Protein AF-0000000078834985 (afdb_homodimer)

pLDDT: mean 85.96, std 23.09, range [30.3, 98.94]

Sequence (286 aa):
MDEPRPHAGGRLCHPGLAGHRVRGNRPVTAPATLSPADLVQGQLDAYNAQDLDAFCAFYADDAVLASYGGAVQTQGLAAIRERHTGLFAEHPQNRAEVQHRIVVGQTVIDHEFVTRSPGGETFHVAAIYTLAGGKIARVDFVKMDEPRPHAGGRLCHPGLAGHRVRGNRPVTAPATLSPADLVQGQLDAYNAQDLDAFCAFYADDAVLASYGGAVQTQGLAAIRERHTGLFAEHPQNRAEVQHRIVVGQTVIDHEFVTRSPGGETFHVAAIYTLAGGKIARVDFVK

InterPro domains:
  IPR032710 NTF2-like domain superfamily [SSF54427] (35-141)
  IPR037401 SnoaL-like domain [PF12680] (40-139)

Foldseek 3Di:
DDDDPDDDPPDPDDPPPPPPPPPPPPPPPPPPQDDLVRLVVQLQVCLQVVVLVSNLVQADQQAWEEAVVGDTDATGSVRVSVVSVVLCVVQVRKHKDFPDWDDDPQKIKTFIWIDSDVVGDIDTKIWIFGDDPSHGRYIHIYD/DDDDDDDDPPDPDDPPDPPPPPPPPPPPPPPPLDDLVRLVVQLQVCLQVVVLVSNLVQADQFAWEEAVVGDTDATGSVRVSVVSVVLCVVQVRKHKDFPDWDDDPQKIKTFIWIDSDVVGDIDTKIWIFGDDPSHGRYIHIYD

Structure (mmCIF, N/CA/C/O backbone):
data_AF-0000000078834985-model_v1
#
loop_
_entity.id
_entity.type
_entity.pdbx_description
1 polymer 'SnoaL-like domain-containing protein'
#
loop_
_atom_site.group_PDB
_atom_site.id
_atom_site.type_symbol
_atom_site.label_atom_id
_atom_site.label_alt_id
_atom_site.label_comp_id
_atom_site.label_asym_id
_atom_site.label_entity_id
_atom_site.label_seq_id
_atom_site.pdbx_PDB_ins_code
_atom_site.Cartn_x
_atom_site.Cartn_y
_atom_site.Cartn_z
_atom_site.occupancy
_atom_site.B_iso_or_equiv
_atom_site.auth_seq_id
_atom_site.auth_comp_id
_atom_site.auth_asym_id
_atom_site.auth_atom_id
_atom_site.pdbx_PDB_model_num
ATOM 1 N N . MET A 1 1 ? -84.625 74.375 2.133 1 30.3 1 MET A N 1
ATOM 2 C CA . MET A 1 1 ? -84.5 73.562 3.35 1 30.3 1 MET A CA 1
ATOM 3 C C . MET A 1 1 ? -84 72.188 3.033 1 30.3 1 MET A C 1
ATOM 5 O O . MET A 1 1 ? -84.75 71.25 2.736 1 30.3 1 MET A O 1
ATOM 9 N N . ASP A 1 2 ? -82.875 72.188 2.176 1 33.56 2 ASP A N 1
ATOM 10 C CA . ASP A 1 2 ? -82.062 71.188 1.463 1 33.56 2 ASP A CA 1
ATOM 11 C C . ASP A 1 2 ? -81.5 70.125 2.428 1 33.56 2 ASP A C 1
ATOM 13 O O . ASP A 1 2 ? -80.812 70.5 3.387 1 33.56 2 ASP A O 1
ATOM 17 N N . GLU A 1 3 ? -82.188 69 2.6 1 36.78 3 GLU A N 1
ATOM 18 C CA . GLU A 1 3 ? -81.938 67.875 3.49 1 36.78 3 GLU A CA 1
ATOM 19 C C . GLU A 1 3 ? -80.562 67.312 3.254 1 36.78 3 GLU A C 1
ATOM 21 O O . GLU A 1 3 ? -80.188 67.062 2.111 1 36.78 3 GLU A O 1
ATOM 26 N N . PRO A 1 4 ? -79.625 67.188 4.238 1 41.03 4 PRO A N 1
ATOM 27 C CA . PRO A 1 4 ? -78.188 66.875 4.34 1 41.03 4 PRO A CA 1
ATOM 28 C C . PRO A 1 4 ? -77.875 65.375 4.102 1 41.03 4 PRO A C 1
ATOM 30 O O . PRO A 1 4 ? -78.5 64.562 4.73 1 41.03 4 PRO A O 1
ATOM 33 N N . ARG A 1 5 ? -77.812 64.938 2.805 1 39.44 5 ARG A N 1
ATOM 34 C CA . ARG A 1 5 ? -77.625 63.5 2.545 1 39.44 5 ARG A CA 1
ATOM 35 C C . ARG A 1 5 ? -76.438 62.938 3.342 1 39.44 5 ARG A C 1
ATOM 37 O O . ARG A 1 5 ? -75.438 63.594 3.494 1 39.44 5 ARG A O 1
ATOM 44 N N . PRO A 1 6 ? -76.625 61.844 4.145 1 37.91 6 PRO A N 1
ATOM 45 C CA . PRO A 1 6 ? -75.75 61.156 5.102 1 37.91 6 PRO A CA 1
ATOM 46 C C . PRO A 1 6 ? -74.438 60.625 4.461 1 37.91 6 PRO A C 1
ATOM 48 O O . PRO A 1 6 ? -74.375 60.5 3.236 1 37.91 6 PRO A O 1
ATOM 51 N N . HIS A 1 7 ? -73.25 60.5 5.254 1 33.66 7 HIS A N 1
ATOM 52 C CA . HIS A 1 7 ? -71.812 60.25 5.305 1 33.66 7 HIS A CA 1
ATOM 53 C C . HIS A 1 7 ? -71.5 58.844 4.82 1 33.66 7 HIS A C 1
ATOM 55 O O . HIS A 1 7 ? -72.25 57.906 5.043 1 33.66 7 HIS A O 1
ATOM 61 N N . ALA A 1 8 ? -70.688 58.656 3.742 1 33 8 ALA A N 1
ATOM 62 C CA . ALA A 1 8 ? -70.062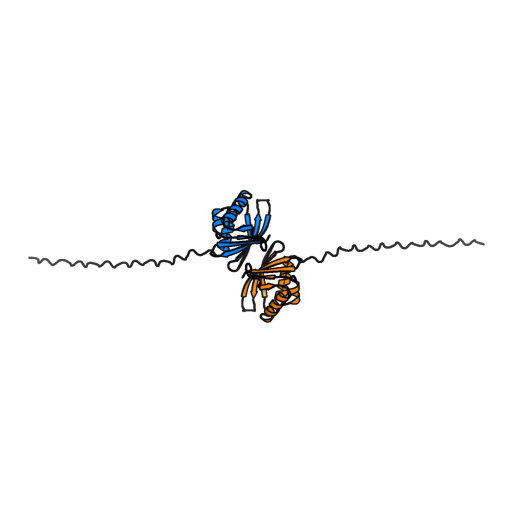 57.625 2.959 1 33 8 ALA A CA 1
ATOM 63 C C . ALA A 1 8 ? -69.25 56.656 3.859 1 33 8 ALA A C 1
ATOM 65 O O . ALA A 1 8 ? -68.438 57.125 4.699 1 33 8 ALA A O 1
ATOM 66 N N . GLY A 1 9 ? -69.812 55.5 4.277 1 32.47 9 GLY A N 1
ATOM 67 C CA . GLY A 1 9 ? -69.188 54.438 5.051 1 32.47 9 GLY A CA 1
ATOM 68 C C . GLY A 1 9 ? -67.938 53.906 4.434 1 32.47 9 GLY A C 1
ATOM 69 O O . GLY A 1 9 ? -67.938 53.469 3.273 1 32.47 9 GLY A O 1
ATOM 70 N N . GLY A 1 10 ? -66.688 54.469 4.641 1 31.77 10 GLY A N 1
ATOM 71 C CA . GLY A 1 10 ? -65.375 54.031 4.156 1 31.77 10 GLY A CA 1
ATOM 72 C C . GLY A 1 10 ? -65.062 52.594 4.512 1 31.77 10 GLY A C 1
ATOM 73 O O . GLY A 1 10 ? -65.312 52.156 5.629 1 31.77 10 GLY A O 1
ATOM 74 N N . ARG A 1 11 ? -65.125 51.656 3.535 1 34.66 11 ARG A N 1
ATOM 75 C CA . ARG A 1 11 ? -64.812 50.219 3.607 1 34.66 11 ARG A CA 1
ATOM 76 C C . ARG A 1 11 ? -63.375 50.031 4.086 1 34.66 11 ARG A C 1
ATOM 78 O O . ARG A 1 11 ? -62.438 50.562 3.496 1 34.66 11 ARG A O 1
ATOM 85 N N . LEU A 1 12 ? -63.094 49.625 5.41 1 37.06 12 LEU A N 1
ATOM 86 C CA . LEU A 1 12 ? -61.812 49.219 6.004 1 37.06 12 LEU A CA 1
ATOM 87 C C . LEU A 1 12 ? -61.219 48.031 5.27 1 37.06 12 LEU A C 1
ATOM 89 O O . LEU A 1 12 ? -61.844 46.969 5.199 1 37.06 12 LEU A O 1
ATOM 93 N N . CYS A 1 13 ? -60.344 48.188 4.242 1 36.12 13 CYS A N 1
ATOM 94 C CA . CYS A 1 13 ? -59.625 47.125 3.584 1 36.12 13 CYS A CA 1
ATOM 95 C C . CYS A 1 13 ? -58.75 46.375 4.578 1 36.12 13 CYS A C 1
ATOM 97 O O . CYS A 1 13 ? -58.031 46.969 5.371 1 36.12 13 CYS A O 1
ATOM 99 N N . HIS A 1 14 ? -59.094 45.125 5.086 1 41.62 14 HIS A N 1
ATOM 100 C CA . HIS A 1 14 ? -58.344 44.25 5.938 1 41.62 14 HIS A CA 1
ATOM 101 C C . HIS A 1 14 ? -57 43.906 5.305 1 41.62 14 HIS A C 1
ATOM 103 O O . HIS A 1 14 ? -56.938 43.562 4.117 1 41.62 14 HIS A O 1
ATOM 109 N N . PRO A 1 15 ? -55.812 44.438 5.77 1 41.12 15 PRO A N 1
ATOM 110 C CA . PRO A 1 15 ? -54.531 44.031 5.238 1 41.12 15 PRO A CA 1
ATOM 111 C C . PRO A 1 15 ? -54.281 42.531 5.297 1 41.12 15 PRO A C 1
ATOM 113 O O . PRO A 1 15 ? -54.812 41.844 6.18 1 41.12 15 PRO A O 1
ATOM 116 N N . GLY A 1 16 ? -54.344 41.781 4.184 1 41.84 16 GLY A N 1
ATOM 117 C CA . GLY A 1 16 ? -54 40.375 4.07 1 41.84 16 GLY A CA 1
ATOM 118 C C . GLY A 1 16 ? -52.656 40.031 4.711 1 41.84 16 GLY A C 1
ATOM 119 O O . GLY A 1 16 ? -51.688 40.812 4.59 1 41.84 16 GLY A O 1
ATOM 120 N N . LEU A 1 17 ? -52.594 39.219 5.777 1 46.22 17 LEU A N 1
ATOM 121 C CA . LEU A 1 17 ? -51.406 38.656 6.422 1 46.22 17 LEU A CA 1
ATOM 122 C C . LEU A 1 17 ? -50.469 38.031 5.391 1 46.22 17 LEU A C 1
ATOM 124 O O . LEU A 1 17 ? -50.875 37.125 4.672 1 46.22 17 LEU A O 1
ATOM 128 N N . ALA A 1 18 ? -49.5 38.781 4.875 1 44.28 18 ALA A N 1
ATOM 129 C CA . ALA A 1 18 ? -48.406 38.156 4.105 1 44.28 18 ALA A CA 1
ATOM 130 C C . ALA A 1 18 ? -47.844 36.938 4.84 1 44.28 18 ALA A C 1
ATOM 132 O O . ALA A 1 18 ? -47.438 37.031 6 1 44.28 18 ALA A O 1
ATOM 133 N N . GLY A 1 19 ? -48.25 35.719 4.617 1 42.91 19 GLY A N 1
ATOM 134 C CA . GLY A 1 19 ? -47.625 34.5 5.121 1 42.91 19 GLY A CA 1
ATOM 135 C C . GLY A 1 19 ? -46.094 34.531 5 1 42.91 19 GLY A C 1
ATOM 136 O O . GLY A 1 19 ? -45.562 34.781 3.922 1 42.91 19 GLY A O 1
ATOM 137 N N . HIS A 1 20 ? -45.375 34.906 6.09 1 50.34 20 HIS A N 1
ATOM 138 C CA . HIS A 1 20 ? -43.938 34.688 6.148 1 50.34 20 HIS A CA 1
ATOM 139 C C . HIS A 1 20 ? -43.594 33.281 5.672 1 50.34 20 HIS A C 1
ATOM 141 O O . HIS A 1 20 ? -43.969 32.281 6.285 1 50.34 20 HIS A O 1
ATOM 147 N N . ARG A 1 21 ? -43.312 33.094 4.387 1 47 21 ARG A N 1
ATOM 148 C CA . ARG A 1 21 ? -42.688 31.844 3.975 1 47 21 ARG A CA 1
ATOM 149 C C . ARG A 1 21 ? -41.438 31.547 4.797 1 47 21 ARG A C 1
ATOM 151 O O . ARG A 1 21 ? -40.469 32.344 4.781 1 47 21 ARG A O 1
ATOM 158 N N . VAL A 1 22 ? -41.562 30.797 5.914 1 50.19 22 VAL A N 1
ATOM 159 C CA . VAL A 1 22 ? -40.406 30.203 6.551 1 50.19 22 VAL A CA 1
ATOM 160 C C . VAL A 1 22 ? -39.438 29.672 5.484 1 50.19 22 VAL A C 1
ATOM 162 O O . VAL A 1 22 ? -39.844 28.938 4.594 1 50.19 22 VAL A O 1
ATOM 165 N N . ARG A 1 23 ? -38.438 30.438 5.074 1 49.47 23 ARG A N 1
ATOM 166 C CA . ARG A 1 23 ? -37.375 29.812 4.281 1 49.47 23 ARG A CA 1
ATOM 167 C C . ARG A 1 23 ? -37.062 28.422 4.809 1 49.47 23 ARG A C 1
ATOM 169 O O . ARG A 1 23 ? -36.844 28.25 6.008 1 49.47 23 ARG A O 1
ATOM 176 N N . GLY A 1 24 ? -37.562 27.359 4.254 1 4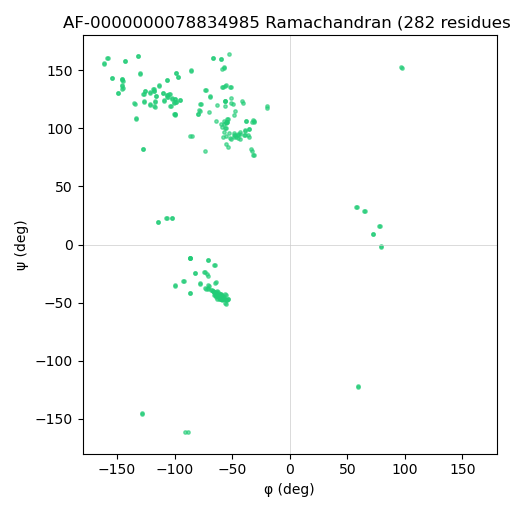8.06 24 GLY A N 1
ATOM 177 C CA . GLY A 1 24 ? -37.125 26.016 4.613 1 48.06 24 GLY A CA 1
ATOM 178 C C . GLY A 1 24 ? -35.688 25.953 5.035 1 48.06 24 GLY A C 1
ATOM 179 O O . GLY A 1 24 ? -34.812 26.625 4.453 1 48.06 24 GLY A O 1
ATOM 180 N N . ASN A 1 25 ? -35.344 25.781 6.352 1 51.12 25 ASN A N 1
ATOM 181 C CA . ASN A 1 25 ? -34.031 25.391 6.824 1 51.12 25 ASN A CA 1
ATOM 182 C C . ASN A 1 25 ? -33.312 24.484 5.816 1 51.12 25 ASN A C 1
ATOM 184 O O . ASN A 1 25 ? -33.781 23.359 5.57 1 51.12 25 ASN A O 1
ATOM 188 N N . ARG A 1 26 ? -32.781 24.938 4.77 1 52.38 26 ARG A N 1
ATOM 189 C CA . ARG A 1 26 ? -31.906 24.031 4.008 1 52.38 26 ARG A CA 1
ATOM 190 C C . ARG A 1 26 ? -31.078 23.156 4.934 1 52.38 26 ARG A C 1
ATOM 192 O O . ARG A 1 26 ? -30.484 23.641 5.898 1 52.38 26 ARG A O 1
ATOM 199 N N . PRO A 1 27 ? -31.438 21.938 5.004 1 54.5 27 PRO A N 1
ATOM 200 C CA . PRO A 1 27 ? -30.562 21.141 5.859 1 54.5 27 PRO A CA 1
ATOM 201 C C . PRO A 1 27 ? -29.094 21.578 5.77 1 54.5 27 PRO A C 1
ATOM 203 O O . PRO A 1 27 ? -28.594 21.828 4.676 1 54.5 27 PRO A O 1
ATOM 206 N N . VAL A 1 28 ? -28.562 22.375 6.703 1 51.19 28 VAL A N 1
ATOM 207 C CA . VAL A 1 28 ? -27.125 22.516 6.75 1 51.19 28 VAL A CA 1
ATOM 208 C C . VAL A 1 28 ? -26.453 21.219 6.324 1 51.19 28 VAL A C 1
ATOM 210 O O . VAL A 1 28 ? -26.672 20.172 6.926 1 51.19 28 VAL A O 1
ATOM 213 N N . THR A 1 29 ? -26.312 20.906 5.145 1 52.78 29 THR A N 1
ATOM 214 C CA . THR A 1 29 ? -25.531 19.734 4.754 1 52.78 29 THR A CA 1
ATOM 215 C C . THR A 1 29 ? -24.328 19.547 5.68 1 52.78 29 THR A C 1
ATOM 217 O O . THR A 1 29 ? -23.594 20.5 5.938 1 52.78 29 THR A O 1
ATOM 220 N N . ALA A 1 30 ? -24.5 18.734 6.75 1 55.38 30 ALA A N 1
ATOM 221 C CA . ALA A 1 30 ? -23.359 18.406 7.598 1 55.38 30 ALA A CA 1
ATOM 222 C C . ALA A 1 30 ? -22.047 18.656 6.875 1 55.38 30 ALA A C 1
ATOM 224 O O . ALA A 1 30 ? -21.969 18.547 5.648 1 55.38 30 ALA A O 1
ATOM 225 N N . PRO A 1 31 ? -21.266 19.578 7.473 1 57.38 31 PRO A N 1
ATOM 226 C CA . PRO A 1 31 ? -19.984 19.766 6.797 1 57.38 31 PRO A CA 1
ATOM 227 C C . PRO A 1 31 ? -19.453 18.484 6.16 1 57.38 31 PRO A C 1
ATOM 229 O O . PRO A 1 31 ? -19.516 17.406 6.773 1 57.38 31 PRO A O 1
ATOM 232 N N . ALA A 1 32 ? -19.516 18.344 4.914 1 64.62 32 ALA A N 1
ATOM 233 C CA . ALA A 1 32 ? -19.141 17.172 4.121 1 64.62 32 ALA A CA 1
ATOM 234 C C . ALA A 1 32 ? -17.797 16.609 4.586 1 64.62 32 ALA A C 1
ATOM 236 O O . ALA A 1 32 ? -16.812 17.344 4.703 1 64.62 32 ALA A O 1
ATOM 237 N N . THR A 1 33 ? -17.828 15.617 5.469 1 86.06 33 THR A N 1
ATOM 238 C CA . THR A 1 33 ? -16.609 14.914 5.84 1 86.06 33 THR A CA 1
ATOM 239 C C . THR A 1 33 ? -15.734 14.664 4.613 1 86.06 33 THR A C 1
ATOM 241 O O . THR A 1 33 ? -16.219 14.195 3.58 1 86.06 33 THR A O 1
ATOM 244 N N . LEU A 1 34 ? -14.547 15.148 4.719 1 94.25 34 LEU A N 1
ATOM 245 C CA . LEU A 1 34 ? -13.602 14.977 3.623 1 94.25 34 LEU A CA 1
ATOM 246 C C . LEU A 1 34 ? -13.508 13.508 3.213 1 94.25 34 LEU A C 1
ATOM 248 O O . LEU A 1 34 ? -13.531 12.617 4.066 1 94.25 34 LEU A O 1
ATOM 252 N N . SER A 1 35 ? -13.516 13.289 1.899 1 97.56 35 SER A N 1
ATOM 253 C CA . SER A 1 35 ? -13.195 11.945 1.434 1 97.56 35 SER A CA 1
ATOM 254 C C . SER A 1 35 ? -11.797 11.523 1.883 1 97.56 35 SER A C 1
ATOM 256 O O . SER A 1 35 ? -10.961 12.367 2.217 1 97.56 35 SER A O 1
ATOM 258 N N . PRO A 1 36 ? -11.539 10.273 1.899 1 98.44 36 PRO A N 1
ATOM 259 C CA . PRO A 1 36 ? -10.188 9.828 2.244 1 98.44 36 PRO A CA 1
ATOM 260 C C . PRO A 1 36 ? -9.117 10.492 1.389 1 98.44 36 PRO A C 1
ATOM 262 O O . PRO A 1 36 ? -8.094 10.953 1.914 1 98.44 36 PRO A O 1
ATOM 265 N N . ALA A 1 37 ? -9.312 10.539 0.097 1 98.56 37 ALA A N 1
ATOM 266 C CA . ALA A 1 37 ? -8.344 11.164 -0.799 1 98.56 37 ALA A CA 1
ATOM 267 C C . ALA A 1 37 ? -8.148 12.641 -0.455 1 98.56 37 ALA A C 1
ATOM 269 O O . ALA A 1 37 ? -7.023 13.141 -0.443 1 98.56 37 ALA A O 1
ATOM 270 N N . ASP A 1 38 ? -9.227 13.281 -0.187 1 98.44 38 ASP A N 1
ATOM 271 C CA . ASP A 1 38 ? -9.148 14.703 0.125 1 98.44 38 ASP A CA 1
ATOM 272 C C . ASP A 1 38 ? -8.422 14.938 1.444 1 98.44 38 ASP A C 1
ATOM 274 O O . ASP A 1 38 ? -7.68 15.914 1.584 1 98.44 38 ASP A O 1
ATOM 278 N N . LEU A 1 39 ? -8.719 14.078 2.385 1 98.62 39 LEU A N 1
ATOM 279 C CA . LEU A 1 39 ? -8.062 14.18 3.684 1 98.62 39 LEU A CA 1
ATOM 280 C C . LEU A 1 39 ? -6.547 14.07 3.533 1 98.62 39 LEU A C 1
ATOM 282 O O . LEU A 1 39 ? -5.805 14.914 4.035 1 98.62 39 LEU A O 1
ATOM 286 N N . VAL A 1 40 ? -6.066 13.125 2.797 1 98.88 40 VAL A N 1
ATOM 287 C CA . VAL A 1 40 ? -4.637 12.898 2.615 1 98.88 40 VAL A CA 1
ATOM 288 C C . VAL A 1 40 ? -4.039 14.008 1.755 1 98.88 40 VAL A C 1
ATOM 290 O O . VAL A 1 40 ? -2.918 14.453 2.004 1 98.88 40 VAL A O 1
ATOM 293 N N . GLN A 1 41 ? -4.781 14.469 0.755 1 98.81 41 GLN A N 1
ATOM 294 C CA . GLN A 1 41 ? -4.297 15.578 -0.053 1 98.81 41 GLN A CA 1
ATOM 295 C C . GLN A 1 41 ? -4.098 16.828 0.799 1 98.81 41 GLN A C 1
ATOM 297 O O . GLN A 1 41 ? -3.109 17.547 0.634 1 98.81 41 GLN A O 1
ATOM 302 N N . GLY A 1 42 ? -5.07 17.094 1.688 1 98.81 42 GLY A N 1
ATOM 303 C CA . GLY A 1 42 ? -4.922 18.219 2.582 1 98.81 42 GLY A CA 1
ATOM 304 C C . GLY A 1 42 ? -3.68 18.141 3.449 1 98.81 42 GLY A C 1
ATOM 305 O O . GLY A 1 42 ? -2.971 19.141 3.623 1 98.81 42 GLY A O 1
ATOM 306 N N . GLN A 1 43 ? -3.496 16.953 4.027 1 98.88 43 GLN A N 1
ATOM 307 C CA . GLN A 1 43 ? -2.291 16.719 4.82 1 98.88 43 GLN A CA 1
ATOM 308 C C . GLN A 1 43 ? -1.034 17 3.998 1 98.88 43 GLN A C 1
ATOM 310 O O . GLN A 1 43 ? -0.098 17.641 4.48 1 98.88 43 GLN A O 1
ATOM 315 N N . LEU A 1 44 ? -0.969 16.547 2.723 1 98.94 44 LEU A N 1
ATOM 316 C CA . LEU A 1 44 ? 0.174 16.75 1.838 1 98.94 44 LEU A CA 1
ATOM 317 C C . LEU A 1 44 ? 0.371 18.219 1.52 1 98.94 44 LEU A C 1
ATOM 319 O O . LEU A 1 44 ? 1.504 18.703 1.48 1 98.94 44 LEU A O 1
ATOM 323 N N . ASP A 1 45 ? -0.699 18.906 1.255 1 98.88 45 ASP A N 1
ATOM 324 C CA . ASP A 1 45 ? -0.622 20.344 0.995 1 98.88 45 ASP A CA 1
ATOM 325 C C . ASP A 1 45 ? -0.023 21.078 2.188 1 98.88 45 ASP A C 1
ATOM 327 O O . ASP A 1 45 ? 0.818 21.969 2.016 1 98.88 45 ASP A O 1
ATOM 331 N N . ALA A 1 46 ? -0.478 20.719 3.377 1 98.88 46 ALA A N 1
ATOM 332 C CA . ALA A 1 46 ? 0.061 21.328 4.59 1 98.88 46 ALA A CA 1
ATOM 333 C C . ALA A 1 46 ? 1.539 20.984 4.762 1 98.88 46 ALA A C 1
ATOM 335 O O . ALA A 1 46 ? 2.332 21.844 5.172 1 98.88 46 ALA A O 1
ATOM 336 N N . TYR A 1 47 ? 1.902 19.703 4.461 1 98.88 47 TYR A N 1
ATOM 337 C CA . TYR A 1 47 ? 3.291 19.25 4.477 1 98.88 47 TYR A CA 1
ATOM 338 C C . TYR A 1 47 ? 4.148 20.109 3.547 1 98.88 47 TYR A C 1
ATOM 340 O O . TYR A 1 47 ? 5.207 20.594 3.945 1 98.88 47 TYR A O 1
ATOM 348 N N . ASN A 1 48 ? 3.684 20.359 2.344 1 98.81 48 ASN A N 1
ATOM 349 C CA . ASN A 1 48 ? 4.43 21.094 1.328 1 98.81 48 ASN A CA 1
ATOM 350 C C . ASN A 1 48 ? 4.48 22.594 1.638 1 98.81 48 ASN A C 1
ATOM 352 O O . ASN A 1 48 ? 5.434 23.281 1.264 1 98.81 48 ASN A O 1
ATOM 356 N N . ALA A 1 49 ? 3.521 23.016 2.387 1 98.44 49 ALA A N 1
ATOM 357 C CA . ALA A 1 49 ? 3.498 24.422 2.816 1 98.44 49 ALA A CA 1
ATOM 358 C C . ALA A 1 49 ? 4.312 24.609 4.094 1 98.44 49 ALA A C 1
ATOM 360 O O . ALA A 1 49 ? 4.523 25.75 4.535 1 98.44 49 ALA A O 1
ATOM 361 N N . GLN A 1 50 ? 4.68 23.547 4.703 1 98.12 50 GLN A N 1
ATOM 362 C CA . GLN A 1 50 ? 5.348 23.516 6 1 98.12 50 GLN A CA 1
ATOM 363 C C . GLN A 1 50 ? 4.512 24.219 7.066 1 98.12 50 GLN A C 1
ATOM 365 O O . GLN A 1 50 ? 5.051 24.938 7.91 1 98.12 50 GLN A O 1
ATOM 370 N N . ASP A 1 51 ? 3.246 24.094 6.855 1 98.5 51 ASP A N 1
ATOM 371 C CA . ASP A 1 51 ? 2.297 24.562 7.855 1 98.5 51 ASP A CA 1
ATOM 372 C C . ASP A 1 51 ? 2.047 23.5 8.922 1 98.5 51 ASP A C 1
ATOM 374 O O . ASP A 1 51 ? 1.13 22.688 8.797 1 98.5 51 ASP A O 1
ATOM 378 N N . LEU A 1 52 ? 2.803 23.594 10 1 98.56 52 LEU A N 1
ATOM 379 C CA . LEU A 1 52 ? 2.844 22.547 11.016 1 98.56 52 LEU A CA 1
ATOM 380 C C . LEU A 1 52 ? 1.487 22.406 11.695 1 98.56 52 LEU A C 1
ATOM 382 O O . LEU A 1 52 ? 1.035 21.281 11.953 1 98.56 52 LEU A O 1
ATOM 386 N N . ASP A 1 53 ? 0.825 23.469 12.039 1 98.69 53 ASP A N 1
ATOM 387 C CA . ASP A 1 53 ? -0.481 23.406 12.688 1 98.69 53 ASP A CA 1
ATOM 388 C C . ASP A 1 53 ? -1.51 22.719 11.781 1 98.69 53 ASP A C 1
ATOM 390 O O . ASP A 1 53 ? -2.227 21.828 12.219 1 98.69 53 ASP A O 1
ATOM 394 N N . ALA A 1 54 ? -1.538 23.125 10.531 1 98.75 54 ALA A N 1
ATOM 395 C CA . ALA A 1 54 ? -2.465 22.516 9.586 1 98.75 54 ALA A CA 1
ATOM 396 C C . ALA A 1 54 ? -2.135 21.047 9.375 1 98.75 54 ALA A C 1
ATOM 398 O O . ALA A 1 54 ? -3.033 20.203 9.32 1 98.75 54 ALA A O 1
ATOM 399 N N . PHE A 1 55 ? -0.845 20.781 9.203 1 98.88 55 PHE A N 1
ATOM 400 C CA . PHE A 1 55 ? -0.374 19.422 9.016 1 98.88 55 PHE A CA 1
ATOM 401 C C . PHE A 1 55 ? -0.842 18.516 10.148 1 98.88 55 PHE A C 1
ATOM 403 O O . PHE A 1 55 ? -1.457 17.484 9.906 1 98.88 55 PHE A O 1
ATOM 410 N N . CYS A 1 56 ? -0.683 18.953 11.383 1 98.88 56 CYS A N 1
ATOM 411 C CA . CYS A 1 56 ? -0.996 18.141 12.555 1 98.88 56 CYS A CA 1
ATOM 412 C C . CYS A 1 56 ? -2.502 17.984 12.719 1 98.88 56 CYS A C 1
ATOM 414 O O . CYS A 1 56 ? -2.967 16.969 13.258 1 98.88 56 CYS A O 1
ATOM 416 N N . ALA A 1 57 ? -3.264 18.891 12.211 1 98.62 57 ALA A N 1
ATOM 417 C CA . ALA A 1 57 ? -4.715 18.875 12.359 1 98.62 57 ALA A CA 1
ATOM 418 C C . ALA A 1 57 ? -5.328 17.688 11.633 1 98.62 57 ALA A C 1
ATOM 420 O O . ALA A 1 57 ? -6.469 17.297 11.906 1 98.62 57 ALA A O 1
ATOM 421 N N . PHE A 1 58 ? -4.609 17.078 10.734 1 98.81 58 PHE A N 1
ATOM 422 C CA . PHE A 1 58 ? -5.141 15.977 9.945 1 98.81 58 PHE A CA 1
ATOM 423 C C . PHE A 1 58 ? -4.961 14.656 10.68 1 98.81 58 PHE A C 1
ATOM 425 O O . PHE A 1 58 ? -5.543 13.641 10.297 1 98.81 58 PHE A O 1
ATOM 432 N N . TYR A 1 59 ? -4.18 14.625 11.75 1 98.88 59 TYR A N 1
ATOM 433 C CA . TYR A 1 59 ? -3.855 13.375 12.438 1 98.88 59 TYR A CA 1
ATOM 434 C C . TYR A 1 59 ? -4.738 13.18 13.664 1 98.88 59 TYR A C 1
ATOM 436 O O . TYR A 1 59 ? -5.129 14.156 14.312 1 98.88 59 TYR A O 1
ATOM 444 N N . ALA A 1 60 ? -5.039 11.93 13.977 1 98.81 60 ALA A N 1
ATOM 445 C CA . ALA A 1 60 ? -5.629 11.578 15.266 1 98.81 60 ALA A CA 1
ATOM 446 C C . ALA A 1 60 ? -4.645 11.82 16.406 1 98.81 60 ALA A C 1
ATOM 448 O O . ALA A 1 60 ? -3.43 11.812 16.188 1 98.81 60 ALA A O 1
ATOM 449 N N . ASP A 1 61 ? -5.156 11.914 17.578 1 98.5 61 ASP A N 1
ATOM 450 C CA . ASP A 1 61 ? -4.324 12.203 18.734 1 98.5 61 ASP A CA 1
ATOM 451 C C . ASP A 1 61 ? -3.34 11.062 19 1 98.5 61 ASP A C 1
ATOM 453 O O . ASP A 1 61 ? -2.219 11.297 19.453 1 98.5 61 ASP A O 1
ATOM 457 N N . ASP A 1 62 ? -3.771 9.859 18.703 1 98.62 62 ASP A N 1
ATOM 458 C CA . ASP A 1 62 ? -2.938 8.688 18.969 1 98.62 62 ASP A CA 1
ATOM 459 C C . ASP A 1 62 ? -2.363 8.109 17.672 1 98.62 62 ASP A C 1
ATOM 461 O O . ASP A 1 62 ? -2.051 6.922 17.609 1 98.62 62 ASP A O 1
ATOM 465 N N . ALA A 1 63 ? -2.268 8.906 16.641 1 98.88 63 ALA A N 1
ATOM 466 C CA . ALA A 1 63 ? -1.787 8.445 15.336 1 98.88 63 ALA A CA 1
ATOM 467 C C . ALA A 1 63 ? -0.391 7.84 15.453 1 98.88 63 ALA A C 1
ATOM 469 O O . ALA A 1 63 ? 0.378 8.203 16.344 1 98.88 63 ALA A O 1
ATOM 470 N N . VAL A 1 64 ? -0.119 6.918 14.531 1 98.81 64 VAL A N 1
ATOM 471 C CA . VAL A 1 64 ? 1.139 6.176 14.516 1 98.81 64 VAL A CA 1
ATOM 472 C C . VAL A 1 64 ? 1.807 6.312 13.148 1 98.81 64 VAL A C 1
ATOM 474 O O . VAL A 1 64 ? 1.141 6.227 12.117 1 98.81 64 VAL A O 1
ATOM 477 N N . LEU A 1 65 ? 3.059 6.621 13.078 1 98.88 65 LEU A N 1
ATOM 478 C CA . LEU A 1 65 ? 3.926 6.5 11.914 1 98.88 65 LEU A CA 1
ATOM 479 C C . LEU A 1 65 ? 4.891 5.328 12.07 1 98.88 65 LEU A C 1
ATOM 481 O O . LEU A 1 65 ? 5.547 5.195 13.109 1 98.88 65 LEU A O 1
ATOM 485 N N . ALA A 1 66 ? 4.953 4.488 11.102 1 98.81 66 ALA A N 1
ATOM 486 C CA . ALA A 1 66 ? 5.777 3.283 11.188 1 98.81 66 ALA A CA 1
ATOM 487 C C . ALA A 1 66 ? 6.41 2.961 9.836 1 98.81 66 ALA A C 1
ATOM 489 O O . ALA A 1 66 ? 5.984 3.484 8.805 1 98.81 66 ALA A O 1
ATOM 490 N N . SER A 1 67 ? 7.516 2.184 9.898 1 98.38 67 SER A N 1
ATOM 491 C CA . SER A 1 67 ? 7.961 1.495 8.695 1 98.38 67 SER A CA 1
ATOM 492 C C . SER A 1 67 ? 7.047 0.321 8.359 1 98.38 67 SER A C 1
ATOM 494 O O . SER A 1 67 ? 6.676 -0.454 9.242 1 98.38 67 SER A O 1
ATOM 496 N N . TYR A 1 68 ? 6.652 0.204 7.121 1 98.38 68 TYR A N 1
ATOM 497 C CA . TYR A 1 68 ? 5.816 -0.922 6.723 1 98.38 68 TYR A CA 1
ATOM 498 C C . TYR A 1 68 ? 6.488 -2.248 7.059 1 98.38 68 TYR A C 1
ATOM 500 O O . TYR A 1 68 ? 7.629 -2.492 6.656 1 98.38 68 TYR A O 1
ATOM 508 N N . GLY A 1 69 ? 5.797 -3.039 7.824 1 93.94 69 GLY A N 1
ATOM 509 C CA . GLY A 1 69 ? 6.344 -4.32 8.242 1 93.94 69 GLY A CA 1
ATOM 510 C C . GLY A 1 69 ? 7.449 -4.188 9.273 1 93.94 69 GLY A C 1
ATOM 511 O O . GLY A 1 69 ? 8.148 -5.156 9.57 1 93.94 69 GLY A O 1
ATOM 512 N N . GLY A 1 70 ? 7.629 -2.977 9.766 1 95 70 GLY A N 1
ATOM 513 C CA . GLY A 1 70 ? 8.75 -2.729 10.656 1 95 70 GLY A CA 1
ATOM 514 C C . GLY A 1 70 ? 8.336 -2.047 11.953 1 95 70 GLY A C 1
ATOM 515 O O . GLY A 1 70 ? 7.27 -2.336 12.5 1 95 70 GLY A O 1
ATOM 516 N N . ALA A 1 71 ? 9.234 -1.18 12.445 1 96.12 71 ALA A N 1
ATOM 517 C CA . ALA A 1 71 ? 9.078 -0.583 13.766 1 96.12 71 ALA A CA 1
ATOM 518 C C . ALA A 1 71 ? 8.195 0.664 13.703 1 96.12 71 ALA A C 1
ATOM 520 O O . ALA A 1 71 ? 8.156 1.35 12.68 1 96.12 71 ALA A O 1
ATOM 521 N N . VAL A 1 72 ? 7.527 0.845 14.82 1 97.94 72 VAL A N 1
ATOM 522 C CA . VAL A 1 72 ? 6.891 2.139 15.039 1 97.94 72 VAL A CA 1
ATOM 523 C C . VAL A 1 72 ? 7.957 3.209 15.266 1 97.94 72 VAL A C 1
ATOM 525 O O . VAL A 1 72 ? 8.836 3.051 16.125 1 97.94 72 VAL A O 1
ATOM 528 N N . GLN A 1 73 ? 7.891 4.289 14.516 1 98 73 GLN A N 1
ATOM 529 C CA . GLN A 1 73 ? 8.891 5.348 14.602 1 98 73 GLN A CA 1
ATOM 530 C C . GLN A 1 73 ? 8.391 6.512 15.445 1 98 73 GLN A C 1
ATOM 532 O O . GLN A 1 73 ? 9.188 7.207 16.094 1 98 73 GLN A O 1
ATOM 537 N N . THR A 1 74 ? 7.094 6.781 15.352 1 98.62 74 THR A N 1
ATOM 538 C CA . THR A 1 74 ? 6.473 7.922 16.016 1 98.62 74 THR A CA 1
ATOM 539 C C . THR A 1 74 ? 5.059 7.578 16.469 1 98.62 74 THR A C 1
ATOM 541 O O . THR A 1 74 ? 4.293 6.965 15.719 1 98.62 74 THR A O 1
ATOM 544 N N . GLN A 1 75 ? 4.746 7.941 17.734 1 98.69 75 GLN A N 1
ATOM 545 C CA . GLN A 1 75 ? 3.41 7.66 18.266 1 98.69 75 GLN A CA 1
ATOM 546 C C . GLN A 1 75 ? 2.838 8.867 19 1 98.69 75 GLN A C 1
ATOM 548 O O . GLN A 1 75 ? 3.451 9.383 19.938 1 98.69 75 GLN A O 1
ATOM 553 N N . GLY A 1 76 ? 1.739 9.234 18.469 1 98.81 76 GLY A N 1
ATOM 554 C CA . GLY A 1 76 ? 1.035 10.336 19.094 1 98.81 76 GLY A CA 1
ATOM 555 C C . GLY A 1 76 ? 1.294 11.672 18.422 1 98.81 76 GLY A C 1
ATOM 556 O O . GLY A 1 76 ? 2.369 11.891 17.859 1 98.81 76 GLY A O 1
ATOM 557 N N . LEU A 1 77 ? 0.279 12.508 18.562 1 98.69 77 LEU A N 1
ATOM 558 C CA . LEU A 1 77 ? 0.297 13.789 17.859 1 98.69 77 LEU A CA 1
ATOM 559 C C . LEU A 1 77 ? 1.467 14.641 18.328 1 98.69 77 LEU A C 1
ATOM 561 O O . LEU A 1 77 ? 2.109 15.32 17.531 1 98.69 77 LEU A O 1
ATOM 565 N N . ALA A 1 78 ? 1.737 14.656 19.547 1 98.75 78 ALA A N 1
ATOM 566 C CA . ALA A 1 78 ? 2.846 15.453 20.078 1 98.75 78 ALA A CA 1
ATOM 567 C C . ALA A 1 78 ? 4.172 15.016 19.453 1 98.75 78 ALA A C 1
ATOM 569 O O . ALA A 1 78 ? 4.98 15.859 19.062 1 98.75 78 ALA A O 1
ATOM 570 N N . ALA A 1 79 ? 4.375 13.734 19.375 1 98.88 79 ALA A N 1
ATOM 571 C CA . ALA A 1 79 ? 5.598 13.195 18.781 1 98.88 79 ALA A CA 1
ATOM 572 C C . ALA A 1 79 ? 5.66 13.477 17.281 1 98.88 79 ALA A C 1
ATOM 574 O O . ALA A 1 79 ? 6.73 13.773 16.75 1 98.88 79 ALA A O 1
ATOM 575 N N . ILE A 1 80 ? 4.562 13.375 16.609 1 98.88 80 ILE A N 1
ATOM 576 C CA . ILE A 1 80 ? 4.496 13.672 15.188 1 98.88 80 ILE A CA 1
ATOM 577 C C . ILE A 1 80 ? 4.852 15.141 14.953 1 98.88 80 ILE A C 1
ATOM 579 O O . ILE A 1 80 ? 5.633 15.453 14.047 1 98.88 80 ILE A O 1
ATOM 583 N N . ARG A 1 81 ? 4.305 16 15.773 1 98.88 81 ARG A N 1
ATOM 584 C CA . ARG A 1 81 ? 4.617 17.422 15.664 1 98.88 81 ARG A CA 1
ATOM 585 C C . ARG A 1 81 ? 6.109 17.672 15.867 1 98.88 81 ARG A C 1
ATOM 587 O O . ARG A 1 81 ? 6.727 18.406 15.102 1 98.88 81 ARG A O 1
ATOM 594 N N . GLU A 1 82 ? 6.652 17.062 16.891 1 98.81 82 GLU A N 1
ATOM 595 C CA . GLU A 1 82 ? 8.078 17.219 17.172 1 98.81 82 GLU A CA 1
ATOM 596 C C . GLU A 1 82 ? 8.93 16.75 15.992 1 98.81 82 GLU A C 1
ATOM 598 O O . GLU A 1 82 ? 9.859 17.438 15.57 1 98.81 82 GLU A O 1
ATOM 603 N N . ARG A 1 83 ? 8.609 15.625 15.516 1 98.75 83 ARG A N 1
ATOM 604 C CA . ARG A 1 83 ? 9.344 15.055 14.391 1 98.75 83 ARG A CA 1
ATOM 605 C C . ARG A 1 83 ? 9.32 15.984 13.188 1 98.75 83 ARG A C 1
ATOM 607 O O . ARG A 1 83 ? 10.352 16.234 12.562 1 98.75 83 ARG A O 1
ATOM 614 N N . HIS A 1 84 ? 8.203 16.5 12.875 1 98.69 84 HIS A N 1
ATOM 615 C CA . HIS A 1 84 ? 8.078 17.281 11.648 1 98.69 84 HIS A CA 1
ATOM 616 C C . HIS A 1 84 ? 8.555 18.719 11.859 1 98.69 84 HIS A C 1
ATOM 618 O O . HIS A 1 84 ? 8.93 19.406 10.906 1 98.69 84 HIS A O 1
ATOM 624 N N . THR A 1 85 ? 8.523 19.219 13.109 1 98.75 85 THR A N 1
ATOM 625 C CA . THR A 1 85 ? 9.203 20.469 13.406 1 98.75 85 THR A CA 1
ATOM 626 C C . THR A 1 85 ? 10.68 20.375 13.031 1 98.75 85 THR A C 1
ATOM 628 O O . THR A 1 85 ? 11.203 21.266 12.336 1 98.75 85 THR A O 1
ATOM 631 N N . GLY A 1 86 ? 11.281 19.328 13.508 1 98.5 86 GLY A N 1
ATOM 632 C CA . GLY A 1 86 ? 12.68 19.109 13.156 1 98.5 86 GLY A CA 1
ATOM 633 C C . GLY A 1 86 ? 12.898 18.938 11.664 1 98.5 86 GLY A C 1
ATOM 634 O O . GLY A 1 86 ? 13.836 19.516 11.109 1 98.5 86 GLY A O 1
ATOM 635 N N . LEU A 1 87 ? 12.102 18.188 10.961 1 97.94 87 LEU A N 1
ATOM 636 C CA . LEU A 1 87 ? 12.219 17.922 9.523 1 97.94 87 LEU A CA 1
ATOM 637 C C . LEU A 1 87 ? 12.125 19.219 8.727 1 97.94 87 LEU A C 1
ATOM 639 O O . LEU A 1 87 ? 12.945 19.469 7.844 1 97.94 87 LEU A O 1
ATOM 643 N N . PHE A 1 88 ? 11.156 20.047 9.078 1 97.69 88 PHE A N 1
ATOM 644 C CA . PHE A 1 88 ? 10.938 21.297 8.352 1 97.69 88 PHE A CA 1
ATOM 645 C C . PHE A 1 88 ? 12.07 22.281 8.617 1 97.69 88 PHE A C 1
ATOM 647 O O . PHE A 1 88 ? 12.438 23.062 7.738 1 97.69 88 PHE A O 1
ATOM 654 N N . ALA A 1 89 ? 12.57 22.25 9.828 1 98.12 89 ALA A N 1
ATOM 655 C CA . ALA A 1 89 ? 13.719 23.109 10.148 1 98.12 89 ALA A CA 1
ATOM 656 C C . ALA A 1 89 ? 14.953 22.672 9.359 1 98.12 89 ALA A C 1
ATOM 658 O O . ALA A 1 89 ? 15.688 23.516 8.844 1 98.12 89 ALA A O 1
ATOM 659 N N . GLU A 1 90 ? 15.148 21.438 9.258 1 97.5 90 GLU A N 1
ATOM 660 C CA . GLU A 1 90 ? 16.312 20.891 8.562 1 97.5 90 GLU A CA 1
ATOM 661 C C . GLU A 1 90 ? 16.172 21.047 7.051 1 97.5 90 GLU A C 1
ATOM 663 O O . GLU A 1 90 ? 17.172 21.266 6.359 1 97.5 90 GLU A O 1
ATOM 668 N N . HIS A 1 91 ? 15.016 20.891 6.535 1 97.88 91 HIS A N 1
ATOM 669 C CA . HIS A 1 91 ? 14.742 20.969 5.105 1 97.88 91 HIS A CA 1
ATOM 670 C C . HIS A 1 91 ? 13.617 21.953 4.812 1 97.88 91 HIS A C 1
ATOM 672 O O . HIS A 1 91 ? 12.508 21.547 4.449 1 97.88 91 HIS A O 1
ATOM 678 N N . PRO A 1 92 ? 13.883 23.172 4.75 1 97.12 92 PRO A N 1
ATOM 679 C CA . PRO A 1 92 ? 12.836 24.188 4.609 1 97.12 92 PRO A CA 1
ATOM 680 C C . PRO A 1 92 ? 12.188 24.172 3.229 1 97.12 92 PRO A C 1
ATOM 682 O O . PRO A 1 92 ? 11.133 24.781 3.037 1 97.12 92 PRO A O 1
ATOM 685 N N . GLN A 1 93 ? 12.805 23.453 2.234 1 97.25 93 GLN A N 1
ATOM 686 C CA . GLN A 1 93 ? 12.234 23.391 0.894 1 97.25 93 GLN A CA 1
ATOM 687 C C . GLN A 1 93 ? 11.781 21.984 0.548 1 97.25 93 GLN A C 1
ATOM 689 O O . GLN A 1 93 ? 11.641 21.641 -0.628 1 97.25 93 GLN A O 1
ATOM 694 N N . ASN A 1 94 ? 11.625 21.25 1.607 1 97.56 94 ASN A N 1
ATOM 695 C CA . ASN A 1 94 ? 11.164 19.875 1.423 1 97.56 94 ASN A CA 1
ATOM 696 C C . ASN A 1 94 ? 9.852 19.828 0.649 1 97.56 94 ASN A C 1
ATOM 698 O O . ASN A 1 94 ? 8.945 20.625 0.905 1 97.56 94 ASN A O 1
ATOM 702 N N . ARG A 1 95 ? 9.758 18.844 -0.329 1 98.5 95 ARG A N 1
ATOM 703 C CA . ARG A 1 95 ? 8.562 18.719 -1.149 1 98.5 95 ARG A CA 1
ATOM 704 C C . ARG A 1 95 ? 8.273 17.266 -1.494 1 98.5 95 ARG A C 1
ATOM 706 O O . ARG A 1 95 ? 9.195 16.516 -1.824 1 98.5 95 ARG A O 1
ATOM 713 N N . ALA A 1 96 ? 7.062 16.938 -1.389 1 98.75 96 ALA A N 1
ATOM 714 C CA . ALA A 1 96 ? 6.605 15.617 -1.843 1 98.75 96 ALA A CA 1
ATOM 715 C C . ALA A 1 96 ? 5.59 15.758 -2.971 1 98.75 96 ALA A C 1
ATOM 717 O O . ALA A 1 96 ? 4.672 16.578 -2.895 1 98.75 96 ALA A O 1
ATOM 718 N N . GLU A 1 97 ? 5.789 15 -4.012 1 98.69 97 GLU A N 1
ATOM 719 C CA . GLU A 1 97 ? 4.859 14.93 -5.137 1 98.69 97 GLU A CA 1
ATOM 720 C C . GLU A 1 97 ? 4.262 13.531 -5.277 1 98.69 97 GLU A C 1
ATOM 722 O O . GLU A 1 97 ? 4.992 12.539 -5.289 1 98.69 97 GLU A O 1
ATOM 727 N N . VAL A 1 98 ? 2.982 13.508 -5.34 1 98.81 98 VAL A N 1
ATOM 728 C CA . VAL A 1 98 ? 2.309 12.234 -5.531 1 98.81 98 VAL A CA 1
ATOM 729 C C . VAL A 1 98 ? 2.406 11.812 -6.996 1 98.81 98 VAL A C 1
ATOM 731 O O . VAL A 1 98 ? 1.896 12.5 -7.883 1 98.81 98 VAL A O 1
ATOM 734 N N . GLN A 1 99 ? 2.99 10.688 -7.207 1 98.31 99 GLN A N 1
ATOM 735 C CA . GLN A 1 99 ? 3.059 10.133 -8.555 1 98.31 99 GLN A CA 1
ATOM 736 C C . GLN A 1 99 ? 1.811 9.312 -8.875 1 98.31 99 GLN A C 1
ATOM 738 O O . GLN A 1 99 ? 1.303 9.359 -10 1 98.31 99 GLN A O 1
ATOM 743 N N . HIS A 1 100 ? 1.375 8.547 -7.949 1 97.88 100 HIS A N 1
ATOM 744 C CA . HIS A 1 100 ? 0.164 7.738 -8.023 1 97.88 100 HIS A CA 1
ATOM 745 C C . HIS A 1 100 ? -0.521 7.648 -6.664 1 97.88 100 HIS A C 1
ATOM 747 O O . HIS A 1 100 ? 0.147 7.602 -5.629 1 97.88 100 HIS A O 1
ATOM 753 N N . ARG A 1 101 ? -1.89 7.664 -6.738 1 98.81 101 ARG A N 1
ATOM 754 C CA . ARG A 1 101 ? -2.68 7.477 -5.527 1 98.81 101 ARG A CA 1
ATOM 755 C C . ARG A 1 101 ? -3.701 6.355 -5.707 1 98.81 101 ARG A C 1
ATOM 757 O O . ARG A 1 101 ? -4.406 6.309 -6.719 1 98.81 101 ARG A O 1
ATOM 764 N N . ILE A 1 102 ? -3.664 5.477 -4.746 1 98.81 102 ILE A N 1
ATOM 765 C CA . ILE A 1 102 ? -4.648 4.402 -4.656 1 98.81 102 ILE A CA 1
ATOM 766 C C . ILE A 1 102 ? -5.574 4.652 -3.469 1 98.81 102 ILE A C 1
ATOM 768 O O . ILE A 1 102 ? -5.117 4.984 -2.373 1 98.81 102 ILE A O 1
ATOM 772 N N . VAL A 1 103 ? -6.902 4.566 -3.746 1 98.75 103 VAL A N 1
ATOM 773 C CA . VAL A 1 103 ? -7.879 4.676 -2.666 1 98.75 103 VAL A CA 1
ATOM 774 C C . VAL A 1 103 ? -8.734 3.412 -2.619 1 98.75 103 VAL A C 1
ATOM 776 O O . VAL A 1 103 ? -9.367 3.045 -3.613 1 98.75 103 VAL A O 1
ATOM 779 N N . VAL A 1 104 ? -8.688 2.758 -1.496 1 98.5 104 VAL A N 1
ATOM 780 C CA . VAL A 1 104 ? -9.555 1.616 -1.232 1 98.5 104 VAL A CA 1
ATOM 781 C C . VAL A 1 104 ? -10.172 1.748 0.159 1 98.5 104 VAL A C 1
ATOM 783 O O . VAL A 1 104 ? -9.477 1.618 1.168 1 98.5 104 VAL A O 1
ATOM 786 N N . GLY A 1 105 ? -11.445 2.031 0.196 1 96.56 105 GLY A N 1
ATOM 787 C CA . GLY A 1 105 ? -12.086 2.279 1.477 1 96.56 105 GLY A CA 1
ATOM 788 C C . GLY A 1 105 ? -11.469 3.436 2.24 1 96.56 105 GLY A C 1
ATOM 789 O O . GLY A 1 105 ? -11.336 4.539 1.709 1 96.56 105 GLY A O 1
ATOM 790 N N . GLN A 1 106 ? -11.008 3.145 3.436 1 97.88 106 GLN A N 1
ATOM 791 C CA . GLN A 1 106 ? -10.445 4.168 4.312 1 97.88 106 GLN A CA 1
ATOM 792 C C . GLN A 1 106 ? -8.922 4.109 4.312 1 97.88 106 GLN A C 1
ATOM 794 O O . GLN A 1 106 ? -8.273 4.52 5.281 1 97.88 106 GLN A O 1
ATOM 799 N N . THR A 1 107 ? -8.453 3.547 3.266 1 98.88 107 THR A N 1
ATOM 800 C CA . THR A 1 107 ? -7.008 3.508 3.082 1 98.88 107 THR A CA 1
ATOM 801 C C . THR A 1 107 ? -6.602 4.254 1.814 1 98.88 107 THR A C 1
ATOM 803 O O . THR A 1 107 ? -7.227 4.09 0.765 1 98.88 107 THR A O 1
ATOM 806 N N . VAL A 1 108 ? -5.613 5.074 1.91 1 98.94 108 VAL A N 1
ATOM 807 C CA . VAL A 1 108 ? -5.004 5.781 0.789 1 98.94 108 VAL A CA 1
ATOM 808 C C . VAL A 1 108 ? -3.523 5.426 0.694 1 98.94 108 VAL A C 1
ATOM 810 O O . VAL A 1 108 ? -2.812 5.43 1.701 1 98.94 108 VAL A O 1
ATOM 813 N N . ILE A 1 109 ? -3.051 5.059 -0.474 1 98.94 109 ILE A N 1
ATOM 814 C CA . ILE A 1 109 ? -1.647 4.746 -0.722 1 98.94 109 ILE A CA 1
ATOM 815 C C . ILE A 1 109 ? -1.07 5.727 -1.739 1 98.94 109 ILE A C 1
ATOM 817 O O . ILE A 1 109 ? -1.534 5.789 -2.881 1 98.94 109 ILE A O 1
ATOM 821 N N . ASP A 1 110 ? -0.075 6.484 -1.344 1 98.94 110 ASP A N 1
ATOM 822 C CA . ASP A 1 110 ? 0.589 7.445 -2.217 1 98.94 110 ASP A CA 1
ATOM 823 C C . ASP A 1 110 ? 1.996 6.977 -2.582 1 98.94 110 ASP A C 1
ATOM 825 O O . ASP A 1 110 ? 2.789 6.637 -1.704 1 98.94 110 ASP A O 1
ATOM 829 N N . HIS A 1 111 ? 2.256 6.875 -3.834 1 98.94 111 HIS A N 1
ATOM 830 C CA . HIS A 1 111 ? 3.633 6.891 -4.312 1 98.94 111 HIS A CA 1
ATOM 831 C C . HIS A 1 111 ? 4.176 8.312 -4.375 1 98.94 111 HIS A C 1
ATOM 833 O O . HIS A 1 111 ? 3.754 9.109 -5.215 1 98.94 111 HIS A O 1
ATOM 839 N N . GLU A 1 112 ? 5.121 8.555 -3.516 1 98.81 112 GLU A N 1
ATOM 840 C CA . GLU A 1 112 ? 5.605 9.922 -3.406 1 98.81 112 GLU A CA 1
ATOM 841 C C . GLU A 1 112 ? 7.055 10.031 -3.873 1 98.81 112 GLU A C 1
ATOM 843 O O . GLU A 1 112 ? 7.871 9.156 -3.596 1 98.81 112 GLU A O 1
ATOM 848 N N . PHE A 1 113 ? 7.328 11.078 -4.637 1 98.69 113 PHE A N 1
ATOM 849 C CA . PHE A 1 113 ? 8.68 11.531 -4.93 1 98.69 113 PHE A CA 1
ATOM 850 C C . PHE A 1 113 ? 9.062 12.719 -4.051 1 98.69 113 PHE A C 1
ATOM 852 O O . PHE A 1 113 ? 8.484 13.805 -4.176 1 98.69 113 PHE A O 1
ATOM 859 N N . VAL A 1 114 ? 10.031 12.492 -3.129 1 98.75 114 VAL A N 1
ATOM 860 C CA . VAL A 1 114 ? 10.383 13.5 -2.133 1 98.75 114 VAL A CA 1
ATOM 861 C C . VAL A 1 114 ? 11.703 14.164 -2.516 1 98.75 114 VAL A C 1
ATOM 863 O O . VAL A 1 114 ? 12.664 13.484 -2.887 1 98.75 114 VAL A O 1
ATOM 866 N N . THR A 1 115 ? 11.664 15.453 -2.504 1 98.44 115 THR A N 1
ATOM 867 C CA . THR A 1 115 ? 12.852 16.281 -2.693 1 98.44 115 THR A CA 1
ATOM 868 C C . THR A 1 115 ? 13.133 17.125 -1.449 1 98.44 115 THR A C 1
ATOM 870 O O . THR A 1 115 ? 12.281 17.906 -1.021 1 98.44 115 THR A O 1
ATOM 873 N N . ARG A 1 116 ? 14.266 16.953 -0.938 1 98.19 116 ARG A N 1
ATOM 874 C CA . ARG A 1 116 ? 14.562 17.641 0.317 1 98.19 116 ARG A CA 1
ATOM 875 C C . ARG A 1 116 ? 14.883 19.109 0.078 1 98.19 116 ARG A C 1
ATOM 877 O O . ARG A 1 116 ? 14.625 19.953 0.943 1 98.19 116 ARG A O 1
ATOM 884 N N . SER A 1 117 ? 15.523 19.375 -1.101 1 96.81 117 SER A N 1
ATOM 885 C CA . SER A 1 117 ? 15.812 20.719 -1.607 1 96.81 117 SER A CA 1
ATOM 886 C C . SER A 1 117 ? 16.094 20.688 -3.104 1 96.81 117 SER A C 1
ATOM 888 O O . SER A 1 117 ? 16.344 19.625 -3.676 1 96.81 117 SER A O 1
ATOM 890 N N . PRO A 1 118 ? 15.875 21.812 -3.707 1 94.81 118 PRO A N 1
ATOM 891 C CA . PRO A 1 118 ? 16.266 21.828 -5.117 1 94.81 118 PRO A CA 1
ATOM 892 C C . PRO A 1 118 ? 17.703 21.328 -5.332 1 94.81 118 PRO A C 1
ATOM 894 O O . PRO A 1 118 ? 18.641 21.891 -4.781 1 94.81 118 PRO A O 1
ATOM 897 N N . GLY A 1 119 ? 17.828 20.297 -6.125 1 95.94 119 GLY A N 1
ATOM 898 C CA . GLY A 1 119 ? 19.141 19.734 -6.391 1 95.94 119 GLY A CA 1
ATOM 899 C C . GLY A 1 119 ? 19.641 18.844 -5.266 1 95.94 119 GLY A C 1
ATOM 900 O O . GLY A 1 119 ? 20.75 18.281 -5.348 1 95.94 119 GLY A O 1
ATOM 901 N N . GLY A 1 120 ? 18.859 18.75 -4.25 1 96.88 120 GLY A N 1
ATOM 902 C CA . GLY A 1 120 ? 19.266 17.953 -3.102 1 96.88 120 GLY A CA 1
ATOM 903 C C . GLY A 1 120 ? 18.812 16.5 -3.195 1 96.88 120 GLY A C 1
ATOM 904 O O . GLY A 1 120 ? 18.547 16 -4.289 1 96.88 120 GLY A O 1
ATOM 905 N N . GLU A 1 121 ? 18.812 15.867 -2.07 1 97.5 121 GLU A N 1
ATOM 906 C CA . GLU A 1 121 ? 18.422 14.461 -1.972 1 97.5 121 GLU A CA 1
ATOM 907 C C . GLU A 1 121 ? 17.016 14.234 -2.492 1 97.5 121 GLU A C 1
ATOM 909 O O . GLU A 1 121 ? 16.109 15.039 -2.229 1 97.5 121 GLU A O 1
ATOM 914 N N . THR A 1 122 ? 16.875 13.18 -3.283 1 98.31 122 THR A N 1
ATOM 915 C CA . THR A 1 122 ? 15.555 12.742 -3.74 1 98.31 122 THR A CA 1
ATOM 916 C C . THR A 1 122 ? 15.359 11.25 -3.494 1 98.31 122 THR A C 1
ATOM 918 O O . THR A 1 122 ? 16.328 10.484 -3.482 1 98.31 122 THR A O 1
ATOM 921 N N . PHE A 1 123 ? 14.141 10.891 -3.234 1 98.25 123 PHE A N 1
ATOM 922 C CA . PHE A 1 123 ? 13.836 9.477 -3.096 1 98.25 123 PHE A CA 1
ATOM 923 C C . PHE A 1 123 ? 12.352 9.211 -3.311 1 98.25 123 PHE A C 1
ATOM 925 O O . PHE A 1 123 ? 11.539 10.133 -3.254 1 98.25 123 PHE A O 1
ATOM 932 N N . HIS A 1 124 ? 12.023 7.984 -3.604 1 98.38 124 HIS A N 1
ATOM 933 C CA . HIS A 1 124 ? 10.648 7.508 -3.662 1 98.38 124 HIS A CA 1
ATOM 934 C C . HIS A 1 124 ? 10.242 6.828 -2.359 1 98.38 124 HIS A C 1
ATOM 936 O O . HIS A 1 124 ? 11.047 6.137 -1.738 1 98.38 124 HIS A O 1
ATOM 942 N N . VAL A 1 125 ? 9.031 7.016 -1.999 1 98.75 125 VAL A N 1
ATOM 943 C CA . VAL A 1 125 ? 8.414 6.363 -0.848 1 98.75 125 VAL A CA 1
ATOM 944 C C . VAL A 1 125 ? 6.949 6.066 -1.142 1 98.75 125 VAL A C 1
ATOM 946 O O . VAL A 1 125 ? 6.293 6.812 -1.876 1 98.75 125 VAL A O 1
ATOM 949 N N . ALA A 1 126 ? 6.504 4.957 -0.709 1 98.94 126 ALA A N 1
ATOM 950 C CA . ALA A 1 126 ? 5.055 4.785 -0.625 1 98.94 126 ALA A CA 1
ATOM 951 C C . ALA A 1 126 ? 4.559 5.004 0.802 1 98.94 126 ALA A C 1
ATOM 953 O O . ALA A 1 126 ? 5.102 4.43 1.749 1 98.94 126 ALA A O 1
ATOM 954 N N . ALA A 1 127 ? 3.627 5.879 0.999 1 98.94 127 ALA A N 1
ATOM 955 C CA . ALA A 1 127 ? 2.951 6.109 2.273 1 98.94 127 ALA A CA 1
ATOM 956 C C . ALA A 1 127 ? 1.556 5.488 2.273 1 98.94 127 ALA A C 1
ATOM 958 O O . ALA A 1 127 ? 0.729 5.805 1.414 1 98.94 127 ALA A O 1
ATOM 959 N N . ILE A 1 128 ? 1.319 4.578 3.154 1 98.94 128 ILE A N 1
ATOM 960 C CA . ILE A 1 128 ? 0.015 3.947 3.324 1 98.94 128 ILE A CA 1
ATOM 961 C C . ILE A 1 128 ? -0.721 4.594 4.496 1 98.94 128 ILE A C 1
ATOM 963 O O . ILE A 1 128 ? -0.335 4.414 5.656 1 98.94 128 ILE A O 1
ATOM 967 N N . TYR A 1 129 ? -1.796 5.312 4.219 1 98.94 129 TYR A N 1
ATOM 968 C CA . TYR A 1 129 ? -2.586 6.012 5.227 1 98.94 129 TYR A CA 1
ATOM 969 C C . TYR A 1 129 ? -3.822 5.207 5.605 1 98.94 129 TYR A C 1
ATOM 971 O O . TYR A 1 129 ? -4.629 4.852 4.742 1 98.94 129 TYR A O 1
ATOM 979 N N . THR A 1 130 ? -3.938 4.91 6.844 1 98.88 130 THR A N 1
ATOM 980 C CA . THR A 1 130 ? -5.172 4.363 7.398 1 98.88 130 THR A CA 1
ATOM 981 C C . THR A 1 130 ? -5.977 5.449 8.102 1 98.88 130 THR A C 1
ATOM 983 O O . THR A 1 130 ? -5.469 6.109 9.016 1 98.88 130 THR A O 1
ATOM 986 N N . LEU A 1 131 ? -7.188 5.648 7.668 1 98.75 131 LEU A N 1
ATOM 987 C CA . LEU A 1 131 ? -8.023 6.727 8.188 1 98.75 131 LEU A CA 1
ATOM 988 C C . LEU A 1 131 ? -9.117 6.176 9.102 1 98.75 131 LEU A C 1
ATOM 990 O O . LEU A 1 131 ? -9.648 5.094 8.852 1 98.75 131 LEU A O 1
ATOM 994 N N . ALA A 1 132 ? -9.359 6.891 10.102 1 97.94 132 ALA A N 1
ATOM 995 C CA . ALA A 1 132 ? -10.445 6.598 11.031 1 97.94 132 ALA A CA 1
ATOM 996 C C . ALA A 1 132 ? -11 7.875 11.648 1 97.94 132 ALA A C 1
ATOM 998 O O . ALA A 1 132 ? -10.242 8.727 12.117 1 97.94 132 ALA A O 1
ATOM 999 N N . GLY A 1 133 ? -12.32 7.996 11.609 1 96.38 133 GLY A N 1
ATOM 1000 C CA . GLY A 1 133 ? -12.938 9.141 12.25 1 96.38 133 GLY A CA 1
ATOM 1001 C C . GLY A 1 133 ? -12.57 10.461 11.602 1 96.38 133 GLY A C 1
ATOM 1002 O O . GLY A 1 133 ? -12.398 11.469 12.289 1 96.38 133 GLY A O 1
ATOM 1003 N N . GLY A 1 134 ? -12.297 10.406 10.352 1 97.19 134 GLY A N 1
ATOM 1004 C CA . GLY A 1 134 ? -12.008 11.625 9.617 1 97.19 134 GLY A CA 1
ATOM 1005 C C . GLY A 1 134 ? -10.602 12.148 9.852 1 97.19 134 GLY A C 1
ATOM 1006 O O . GLY A 1 134 ? -10.312 13.32 9.594 1 97.19 134 GLY A O 1
ATOM 1007 N N . LYS A 1 135 ? -9.766 11.273 10.406 1 98.69 135 LYS A N 1
ATOM 1008 C CA . LYS A 1 135 ? -8.375 11.609 10.688 1 98.69 135 LYS A CA 1
ATOM 1009 C C . LYS A 1 135 ? -7.43 10.523 10.172 1 98.69 135 LYS A C 1
ATOM 1011 O O . LYS A 1 135 ? -7.867 9.422 9.836 1 98.69 135 LYS A O 1
ATOM 1016 N N . ILE A 1 136 ? -6.191 10.906 10.047 1 98.88 136 ILE A N 1
ATOM 1017 C CA . ILE A 1 136 ? -5.152 9.914 9.805 1 98.88 136 ILE A CA 1
ATOM 1018 C C . ILE A 1 136 ? -4.801 9.203 11.109 1 98.88 136 ILE A C 1
ATOM 1020 O O . ILE A 1 136 ? -4.305 9.828 12.047 1 98.88 136 ILE A O 1
ATOM 1024 N N . ALA A 1 137 ? -5.09 7.91 11.148 1 98.88 137 ALA A N 1
ATOM 1025 C CA . ALA A 1 137 ? -4.832 7.129 12.352 1 98.88 137 ALA A CA 1
ATOM 1026 C C . ALA A 1 137 ? -3.449 6.484 12.305 1 98.88 137 ALA A C 1
ATOM 1028 O O . ALA A 1 137 ? -2.83 6.254 13.352 1 98.88 137 ALA A O 1
ATOM 1029 N N . ARG A 1 138 ? -3.023 6.16 11.117 1 98.88 138 ARG A N 1
ATOM 1030 C CA . ARG A 1 138 ? -1.749 5.465 10.969 1 98.88 138 ARG A CA 1
ATOM 1031 C C . ARG A 1 138 ? -1.146 5.723 9.594 1 98.88 138 ARG A C 1
ATOM 1033 O O . ARG A 1 138 ? -1.87 5.836 8.602 1 98.88 138 ARG A O 1
ATOM 1040 N N . VAL A 1 139 ? 0.165 5.848 9.477 1 98.94 139 VAL A N 1
ATOM 1041 C CA . VAL A 1 139 ? 0.908 5.875 8.227 1 98.94 139 VAL A CA 1
ATOM 1042 C C . VAL A 1 139 ? 2.02 4.824 8.258 1 98.94 139 VAL A C 1
ATOM 1044 O O . VAL A 1 139 ? 2.811 4.781 9.203 1 98.94 139 VAL A O 1
ATOM 1047 N N . ASP A 1 140 ? 2.027 3.941 7.336 1 98.88 140 ASP A N 1
ATOM 1048 C CA . ASP A 1 140 ? 3.133 3.014 7.113 1 98.88 140 ASP A CA 1
ATOM 1049 C C . ASP A 1 140 ? 3.938 3.408 5.875 1 98.88 140 ASP A C 1
ATOM 1051 O O . ASP A 1 140 ? 3.375 3.584 4.793 1 98.88 140 ASP A O 1
ATOM 1055 N N . PHE A 1 141 ? 5.219 3.553 6.023 1 98.88 141 PHE A N 1
ATOM 1056 C CA . PHE A 1 141 ? 6.086 3.982 4.934 1 98.88 141 PHE A CA 1
ATOM 1057 C C . PHE A 1 141 ? 6.84 2.797 4.344 1 98.88 141 PHE A C 1
ATOM 1059 O O . PHE A 1 141 ? 7.461 2.023 5.078 1 98.88 141 PHE A O 1
ATOM 1066 N N . VAL A 1 142 ? 6.73 2.619 3.094 1 98.62 142 VAL A N 1
ATOM 1067 C CA . VAL A 1 142 ? 7.559 1.689 2.33 1 98.62 142 VAL A CA 1
ATOM 1068 C C . VAL A 1 142 ? 8.742 2.432 1.724 1 98.62 142 VAL A C 1
ATOM 1070 O O . VAL A 1 142 ? 8.57 3.406 0.989 1 98.62 142 VAL A O 1
ATOM 1073 N N . LYS A 1 143 ? 9.938 1.95 2.02 1 94.25 143 LYS A N 1
ATOM 1074 C CA . LYS A 1 143 ? 11.133 2.625 1.523 1 94.25 143 LYS A CA 1
ATOM 1075 C C . LYS A 1 143 ? 12.055 1.652 0.79 1 94.25 143 LYS A C 1
ATOM 1077 O O . LYS A 1 143 ? 12.055 0.453 1.077 1 94.25 143 LYS A O 1
ATOM 1082 N N . MET B 1 1 ? 79.438 -40.969 -69.812 1 31.06 1 MET B N 1
ATOM 1083 C CA . MET B 1 1 ? 78.875 -41.719 -68.75 1 31.06 1 MET B CA 1
ATOM 1084 C C . MET B 1 1 ? 78.438 -40.781 -67.625 1 31.06 1 MET B C 1
ATOM 1086 O O . MET B 1 1 ? 79.25 -40.312 -66.812 1 31.06 1 MET B O 1
ATOM 1090 N N . ASP B 1 2 ? 77.5 -39.812 -68.062 1 33.22 2 ASP B N 1
ATOM 1091 C CA . ASP B 1 2 ? 76.875 -38.594 -67.438 1 33.22 2 ASP B CA 1
ATOM 1092 C C . ASP B 1 2 ? 76.188 -38.906 -66.125 1 33.22 2 ASP B C 1
ATOM 1094 O O . ASP B 1 2 ? 75.438 -39.844 -66.062 1 33.22 2 ASP B O 1
ATOM 1098 N N . GLU B 1 3 ? 76.875 -38.594 -65 1 36.84 3 GLU B N 1
ATOM 1099 C CA . GLU B 1 3 ? 76.562 -38.75 -63.594 1 36.84 3 GLU B CA 1
ATOM 1100 C C . GLU B 1 3 ? 75.25 -38.094 -63.219 1 36.84 3 GLU B C 1
ATOM 1102 O O . GLU B 1 3 ? 75 -36.906 -63.469 1 36.84 3 GLU B O 1
ATOM 1107 N N . PRO B 1 4 ? 74.125 -38.875 -63 1 41.53 4 PRO B N 1
ATOM 1108 C CA . PRO B 1 4 ? 72.75 -38.438 -62.781 1 41.53 4 PRO B CA 1
ATOM 1109 C C . PRO B 1 4 ? 72.562 -37.625 -61.5 1 41.53 4 PRO B C 1
ATOM 1111 O O . PRO B 1 4 ? 73.312 -37.812 -60.531 1 41.53 4 PRO B O 1
ATOM 1114 N N . ARG B 1 5 ? 72.375 -36.281 -61.625 1 38.22 5 ARG B N 1
ATOM 1115 C CA . ARG B 1 5 ? 72.25 -35.281 -60.562 1 38.22 5 ARG B CA 1
ATOM 1116 C C . ARG B 1 5 ? 71.125 -35.656 -59.625 1 38.22 5 ARG B C 1
ATOM 1118 O O . ARG B 1 5 ? 70.062 -36.125 -60.031 1 38.22 5 ARG B O 1
ATOM 1125 N N . PRO B 1 6 ? 71.438 -35.875 -58.312 1 36.94 6 PRO B N 1
ATOM 1126 C CA . PRO B 1 6 ? 70.562 -36.344 -57.188 1 36.94 6 PRO B CA 1
ATOM 1127 C C . PRO B 1 6 ? 69.312 -35.531 -57.031 1 36.94 6 PRO B C 1
ATOM 1129 O O . PRO B 1 6 ? 69.188 -34.406 -57.531 1 36.94 6 PRO B O 1
ATOM 1132 N N . HIS B 1 7 ? 68.25 -36.062 -56.25 1 34.09 7 HIS B N 1
ATOM 1133 C CA . HIS B 1 7 ? 66.875 -36.094 -55.844 1 34.09 7 HIS B CA 1
ATOM 1134 C C . HIS B 1 7 ? 66.5 -34.844 -55.031 1 34.09 7 HIS B C 1
ATOM 1136 O O . HIS B 1 7 ? 67.312 -34.375 -54.25 1 34.09 7 HIS B O 1
ATOM 1142 N N . ALA B 1 8 ? 65.625 -34 -55.562 1 32.5 8 ALA B N 1
ATOM 1143 C CA . ALA B 1 8 ? 64.938 -32.781 -55.125 1 32.5 8 ALA B CA 1
ATOM 1144 C C . ALA B 1 8 ? 64.312 -32.938 -53.75 1 32.5 8 ALA B C 1
ATOM 1146 O O . ALA B 1 8 ? 63.594 -33.938 -53.5 1 32.5 8 ALA B O 1
ATOM 1147 N N . GLY B 1 9 ? 64.938 -32.531 -52.656 1 32.5 9 GLY B N 1
ATOM 1148 C CA . GLY B 1 9 ? 64.5 -32.5 -51.281 1 32.5 9 GLY B CA 1
ATOM 1149 C C . GLY B 1 9 ? 63.188 -31.781 -51.094 1 32.5 9 GLY B C 1
ATOM 1150 O O . GLY B 1 9 ? 63.031 -30.609 -51.469 1 32.5 9 GLY B O 1
ATOM 1151 N N . GLY B 1 10 ? 61.969 -32.406 -51.281 1 31.88 10 GLY B N 1
ATOM 1152 C CA . GLY B 1 10 ? 60.656 -31.844 -51.094 1 31.88 10 GLY B CA 1
ATOM 1153 C C . GLY B 1 10 ? 60.438 -31.25 -49.719 1 31.88 10 GLY B C 1
ATOM 1154 O O . GLY B 1 10 ? 60.938 -31.781 -48.719 1 31.88 10 GLY B O 1
ATOM 1155 N N . ARG B 1 11 ? 60.375 -29.906 -49.625 1 34.81 11 ARG B N 1
ATOM 1156 C CA . ARG B 1 11 ? 60.125 -29.078 -48.438 1 34.81 11 ARG B CA 1
ATOM 1157 C C . ARG B 1 11 ? 58.812 -29.453 -47.781 1 34.81 11 ARG B C 1
ATOM 1159 O O . ARG B 1 11 ? 57.75 -29.406 -48.406 1 34.81 11 ARG B O 1
ATOM 1166 N N . LEU B 1 12 ? 58.781 -30.281 -46.625 1 36.97 12 LEU B N 1
ATOM 1167 C CA . LEU B 1 12 ? 57.625 -30.594 -45.781 1 36.97 12 LEU B CA 1
ATOM 1168 C C . LEU B 1 12 ? 57 -29.312 -45.25 1 36.97 12 LEU B C 1
ATOM 1170 O O . LEU B 1 12 ? 57.656 -28.516 -44.594 1 36.97 12 LEU B O 1
ATOM 1174 N N . CYS B 1 13 ? 55.906 -28.766 -45.906 1 36.12 13 CYS B N 1
ATOM 1175 C CA . CYS B 1 13 ? 55.125 -27.656 -45.375 1 36.12 13 CYS B CA 1
ATOM 1176 C C . CYS B 1 13 ? 54.531 -27.984 -44.031 1 36.12 13 CYS B C 1
ATOM 1178 O O . CYS B 1 13 ? 53.938 -29.047 -43.844 1 36.12 13 C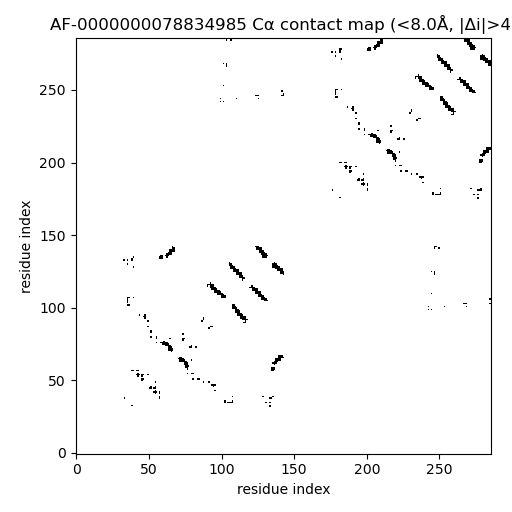YS B O 1
ATOM 1180 N N . HIS B 1 14 ? 55.062 -27.531 -42.844 1 41.25 14 HIS B N 1
ATOM 1181 C CA . HIS B 1 14 ? 54.531 -27.656 -41.5 1 41.25 14 HIS B CA 1
ATOM 1182 C C . HIS B 1 14 ? 53.125 -27.109 -41.406 1 41.25 14 HIS B C 1
ATOM 1184 O O . HIS B 1 14 ? 52.844 -26.016 -41.906 1 41.25 14 HIS B O 1
ATOM 1190 N N . PRO B 1 15 ? 52.062 -27.969 -41.312 1 40.94 15 PRO B N 1
ATOM 1191 C CA . PRO B 1 15 ? 50.688 -27.453 -41.125 1 40.94 15 PRO B CA 1
ATOM 1192 C C . PRO B 1 15 ? 50.594 -26.516 -39.938 1 40.94 15 PRO B C 1
ATOM 1194 O O . PRO B 1 15 ? 51.344 -26.641 -38.969 1 40.94 15 PRO B O 1
ATOM 1197 N N . GLY B 1 16 ? 50.438 -25.172 -40.094 1 41.69 16 GLY B N 1
ATOM 1198 C CA . GLY B 1 16 ? 50.156 -24.188 -39.062 1 41.69 16 GLY B CA 1
ATOM 1199 C C . GLY B 1 16 ? 49.031 -24.594 -38.156 1 41.69 16 GLY B C 1
ATOM 1200 O O . GLY B 1 16 ? 48 -25.109 -38.594 1 41.69 16 GLY B O 1
ATOM 1201 N N . LEU B 1 17 ? 49.281 -24.906 -36.875 1 46.03 17 LEU B N 1
ATOM 1202 C CA . LEU B 1 17 ? 48.312 -25.141 -35.812 1 46.03 17 LEU B CA 1
ATOM 1203 C C . LEU B 1 17 ? 47.25 -24.047 -35.812 1 46.03 17 LEU B C 1
ATOM 1205 O O . LEU B 1 17 ? 47.562 -22.875 -35.656 1 46.03 17 LEU B O 1
ATOM 1209 N N . ALA B 1 18 ? 46.125 -24.234 -36.5 1 45.03 18 ALA B N 1
ATOM 1210 C CA . ALA B 1 18 ? 44.969 -23.359 -36.312 1 45.03 18 ALA B CA 1
ATOM 1211 C C . ALA B 1 18 ? 44.656 -23.172 -34.812 1 45.03 18 ALA B C 1
ATOM 1213 O O . ALA B 1 18 ? 44.5 -24.141 -34.094 1 45.03 18 ALA B O 1
ATOM 1214 N N . GLY B 1 19 ? 45.125 -22.141 -34.125 1 43.34 19 GLY B N 1
ATOM 1215 C CA . GLY B 1 19 ? 44.719 -21.781 -32.781 1 43.34 19 GLY B CA 1
ATOM 1216 C C . GLY B 1 19 ? 43.219 -21.875 -32.562 1 43.34 19 GLY B C 1
ATOM 1217 O O . GLY B 1 19 ? 42.438 -21.328 -33.344 1 43.34 19 GLY B O 1
ATOM 1218 N N . HIS B 1 20 ? 42.719 -23.031 -32.031 1 50.75 20 HIS B N 1
ATOM 1219 C CA . HIS B 1 20 ? 41.344 -23.078 -31.516 1 50.75 20 HIS B CA 1
ATOM 1220 C C . HIS B 1 20 ? 41.031 -21.828 -30.688 1 50.75 20 HIS B C 1
ATOM 1222 O O . HIS B 1 20 ? 41.625 -21.594 -29.641 1 50.75 20 HIS B O 1
ATOM 1228 N N . ARG B 1 21 ? 40.5 -20.781 -31.312 1 46.72 21 ARG B N 1
ATOM 1229 C CA . ARG B 1 21 ? 39.906 -19.703 -30.5 1 46.72 21 ARG B CA 1
ATOM 1230 C C . ARG B 1 21 ? 38.906 -20.25 -29.484 1 46.72 21 ARG B C 1
ATOM 1232 O O . ARG B 1 21 ? 37.938 -20.875 -29.875 1 46.72 21 ARG B O 1
ATOM 1239 N N . VAL B 1 22 ? 39.375 -20.578 -28.25 1 50.12 22 VAL B N 1
ATOM 1240 C CA . VAL B 1 22 ? 38.438 -20.781 -27.141 1 50.12 22 VAL B CA 1
ATOM 1241 C C . VAL B 1 22 ? 37.312 -19.75 -27.219 1 50.12 22 VAL B C 1
ATOM 1243 O O . VAL B 1 22 ? 37.562 -18.547 -27.312 1 50.12 22 VAL B O 1
ATOM 1246 N N . ARG B 1 23 ? 36.156 -20.062 -27.844 1 49.38 23 ARG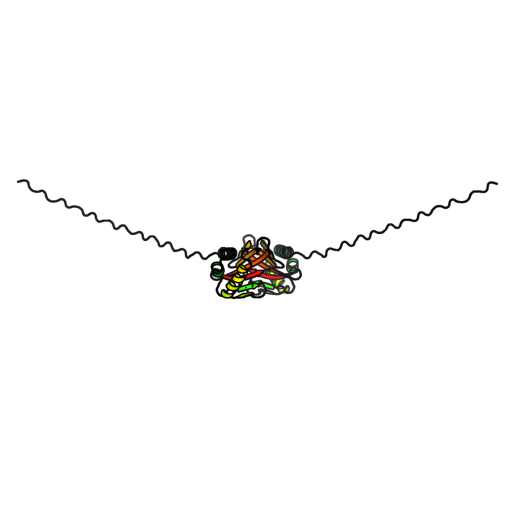 B N 1
ATOM 1247 C CA . ARG B 1 23 ? 35.031 -19.188 -27.641 1 49.38 23 ARG B CA 1
ATOM 1248 C C . ARG B 1 23 ? 34.938 -18.688 -26.203 1 49.38 23 ARG B C 1
ATOM 1250 O O . ARG B 1 23 ? 35.031 -19.469 -25.266 1 49.38 23 ARG B O 1
ATOM 1257 N N . GLY B 1 24 ? 35.406 -17.516 -25.891 1 47.69 24 GLY B N 1
ATOM 1258 C CA . GLY B 1 24 ? 35.219 -16.938 -24.578 1 47.69 24 GLY B CA 1
ATOM 1259 C C . GLY B 1 24 ? 33.906 -17.359 -23.938 1 47.69 24 GLY B C 1
ATOM 1260 O O . GLY B 1 24 ? 32.875 -17.453 -24.609 1 47.69 24 GLY B O 1
ATOM 1261 N N . ASN B 1 25 ? 33.906 -18.25 -22.906 1 50.75 25 ASN B N 1
ATOM 1262 C CA . ASN B 1 25 ? 32.75 -18.469 -22.031 1 50.75 25 ASN B CA 1
ATOM 1263 C C . ASN B 1 25 ? 31.938 -17.203 -21.844 1 50.75 25 ASN B C 1
ATOM 1265 O O . ASN B 1 25 ? 32.438 -16.219 -21.281 1 50.75 25 ASN B O 1
ATOM 1269 N N . ARG B 1 26 ? 31.141 -16.781 -22.75 1 52 26 ARG B N 1
ATOM 1270 C CA . ARG B 1 26 ? 30.219 -15.703 -22.391 1 52 26 ARG B CA 1
ATOM 1271 C C . ARG B 1 26 ? 29.703 -15.883 -20.969 1 52 26 ARG B C 1
ATOM 1273 O O . ARG B 1 26 ? 29.297 -16.969 -20.578 1 52 26 ARG B O 1
ATOM 1280 N N . PRO B 1 27 ? 30.188 -15.094 -20.109 1 54.09 27 PRO B N 1
ATOM 1281 C CA . PRO B 1 27 ? 29.578 -15.289 -18.781 1 54.09 27 PRO B CA 1
ATOM 1282 C C . PRO B 1 27 ? 28.094 -15.648 -18.859 1 54.09 27 PRO B C 1
ATOM 1284 O O . PRO B 1 27 ? 27.344 -15.016 -19.594 1 54.09 27 PRO B O 1
ATOM 1287 N N . VAL B 1 28 ? 27.703 -16.922 -18.75 1 50.91 28 VAL B N 1
ATOM 1288 C CA . VAL B 1 28 ? 26.281 -17.188 -18.516 1 50.91 28 VAL B CA 1
ATOM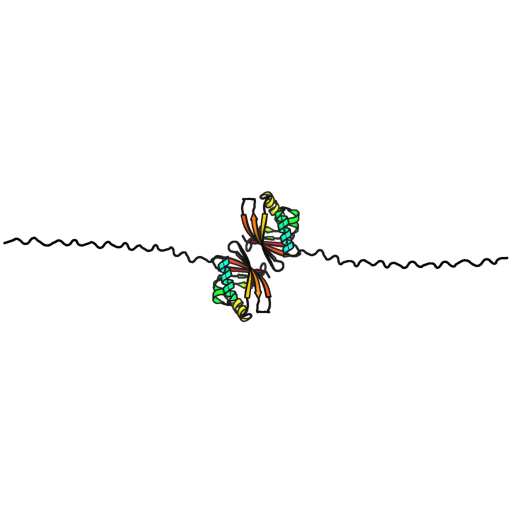 1289 C C . VAL B 1 28 ? 25.688 -16.078 -17.656 1 50.91 28 VAL B C 1
ATOM 1291 O O . VAL B 1 28 ? 26.156 -15.82 -16.547 1 50.91 28 VAL B O 1
ATOM 1294 N N . THR B 1 29 ? 25.328 -15.008 -18.141 1 52.81 29 THR B N 1
ATOM 1295 C CA . THR B 1 29 ? 24.609 -14.023 -17.344 1 52.81 29 THR B CA 1
ATOM 1296 C C . THR B 1 29 ? 23.656 -14.719 -16.375 1 52.81 29 THR B C 1
ATOM 1298 O O . THR B 1 29 ? 22.906 -15.609 -16.766 1 52.81 29 THR B O 1
ATOM 1301 N N . ALA B 1 30 ? 24.109 -14.961 -15.109 1 55.34 30 ALA B N 1
ATOM 1302 C CA . ALA B 1 30 ? 23.203 -15.492 -14.094 1 55.34 30 ALA B CA 1
ATOM 1303 C C . ALA B 1 30 ? 21.75 -15.258 -14.469 1 55.34 30 ALA B C 1
ATOM 1305 O O . ALA B 1 30 ? 21.422 -14.281 -15.141 1 55.34 30 ALA B O 1
ATOM 1306 N N . PRO B 1 31 ? 21.031 -16.375 -14.648 1 57.28 31 PRO B N 1
ATOM 1307 C CA . PRO B 1 31 ? 19.609 -16.125 -14.93 1 57.28 31 PRO B CA 1
ATOM 1308 C C . PRO B 1 31 ? 19.094 -14.859 -14.25 1 57.28 31 PRO B C 1
ATOM 1310 O O . PRO B 1 31 ? 19.406 -14.609 -13.086 1 57.28 31 PRO B O 1
ATOM 1313 N N . ALA B 1 32 ? 18.891 -13.828 -14.93 1 64.69 32 ALA B N 1
ATOM 1314 C CA . ALA B 1 32 ? 18.469 -12.508 -14.469 1 64.69 32 ALA B CA 1
ATOM 1315 C C . ALA B 1 32 ? 17.328 -12.617 -13.461 1 64.69 32 ALA B C 1
ATOM 1317 O O . ALA B 1 32 ? 16.328 -13.289 -13.727 1 64.69 32 ALA B O 1
ATOM 1318 N N . THR B 1 33 ? 17.641 -12.633 -12.172 1 86.06 33 THR B N 1
ATOM 1319 C CA . THR B 1 33 ? 16.609 -12.562 -11.141 1 86.06 33 THR B CA 1
ATOM 1320 C C . THR B 1 33 ? 15.523 -11.562 -11.531 1 86.06 33 THR B C 1
ATOM 1322 O O . THR B 1 33 ? 15.828 -10.438 -11.93 1 86.06 33 THR B O 1
ATOM 1325 N N . LEU B 1 34 ? 14.352 -12.078 -11.586 1 94.19 34 LEU B N 1
ATOM 1326 C CA . LEU B 1 34 ? 13.219 -11.227 -11.938 1 94.19 34 LEU B CA 1
ATOM 1327 C C . LEU B 1 34 ? 13.188 -9.977 -11.07 1 94.19 34 LEU B C 1
ATOM 1329 O O . LEU B 1 34 ? 13.469 -10.039 -9.867 1 94.19 34 LEU B O 1
ATOM 1333 N N . SER B 1 35 ? 12.938 -8.836 -11.727 1 97.56 35 SER B N 1
ATOM 1334 C CA . SER B 1 35 ? 12.656 -7.645 -10.93 1 97.56 35 SER B CA 1
ATOM 1335 C C . SER B 1 35 ? 11.43 -7.848 -10.047 1 97.56 35 SER B C 1
ATOM 1337 O O . SER B 1 35 ? 10.609 -8.727 -10.312 1 97.56 35 SER B O 1
ATOM 1339 N N . PRO B 1 36 ? 11.297 -7.078 -9.039 1 98.44 36 PRO B N 1
ATOM 1340 C CA . PRO B 1 36 ? 10.094 -7.18 -8.211 1 98.44 36 PRO B CA 1
ATOM 1341 C C . PRO B 1 36 ? 8.812 -7.07 -9.031 1 98.44 36 PRO B C 1
ATOM 1343 O O . PRO B 1 36 ? 7.883 -7.863 -8.844 1 98.44 36 PRO B O 1
ATOM 1346 N N . ALA B 1 37 ? 8.734 -6.098 -9.906 1 98.56 37 ALA B N 1
ATOM 1347 C CA . ALA B 1 37 ? 7.551 -5.918 -10.734 1 98.56 37 ALA B CA 1
ATOM 1348 C C . ALA B 1 37 ? 7.293 -7.152 -11.594 1 98.56 37 ALA B C 1
ATOM 1350 O O . ALA B 1 37 ? 6.148 -7.59 -11.734 1 98.56 37 ALA B O 1
ATOM 1351 N N . ASP B 1 38 ? 8.344 -7.676 -12.141 1 98.38 38 ASP B N 1
ATOM 1352 C CA . ASP B 1 38 ? 8.195 -8.844 -13 1 98.38 38 ASP B CA 1
ATOM 1353 C C . ASP B 1 38 ? 7.727 -10.062 -12.203 1 98.38 38 ASP B C 1
ATOM 1355 O O . ASP B 1 38 ? 6.941 -10.867 -12.703 1 98.38 38 ASP B O 1
ATOM 1359 N N . LEU B 1 39 ? 8.281 -10.172 -11.031 1 98.62 39 LEU B N 1
ATOM 1360 C CA . LEU B 1 39 ? 7.898 -11.281 -10.156 1 98.62 39 LEU B CA 1
ATOM 1361 C C . LEU B 1 39 ? 6.402 -11.242 -9.859 1 98.62 39 LEU B C 1
ATOM 1363 O O . LEU B 1 39 ? 5.707 -12.242 -10.039 1 98.62 39 LEU B O 1
ATOM 1367 N N . VAL B 1 40 ? 5.879 -10.133 -9.516 1 98.88 40 VAL B N 1
ATOM 1368 C CA . VAL B 1 40 ? 4.473 -9.977 -9.164 1 98.88 40 VAL B CA 1
ATOM 1369 C C . VAL B 1 40 ? 3.607 -10.109 -10.414 1 98.88 40 VAL B C 1
ATOM 1371 O O . VAL B 1 40 ? 2.523 -10.695 -10.375 1 98.88 40 VAL B O 1
ATOM 1374 N N . GLN B 1 41 ? 4.094 -9.57 -11.539 1 98.81 41 GLN B N 1
ATOM 1375 C CA . GLN B 1 41 ? 3.352 -9.734 -12.789 1 98.81 41 GLN B CA 1
ATOM 1376 C C . GLN B 1 41 ? 3.211 -11.203 -13.164 1 98.81 41 GLN B C 1
ATOM 1378 O O . GLN B 1 41 ? 2.146 -11.641 -13.609 1 98.81 41 GLN B O 1
ATOM 1383 N N . GLY B 1 42 ? 4.301 -11.945 -13 1 98.81 42 GLY B N 1
ATOM 1384 C CA . GLY B 1 42 ? 4.23 -13.375 -13.266 1 98.81 42 GLY B CA 1
ATOM 1385 C C . GLY B 1 42 ? 3.205 -14.094 -12.406 1 98.81 42 GLY B C 1
ATOM 1386 O O . GLY B 1 42 ? 2.453 -14.938 -12.906 1 98.81 42 GLY B O 1
ATOM 1387 N N . GLN B 1 43 ? 3.262 -13.781 -11.117 1 98.88 43 GLN B N 1
ATOM 1388 C CA . GLN B 1 43 ? 2.271 -14.344 -10.203 1 98.88 43 GLN B CA 1
ATOM 1389 C C . GLN B 1 43 ? 0.853 -14.016 -10.664 1 98.88 43 GLN B C 1
ATOM 1391 O O . GLN B 1 43 ? -0.024 -14.883 -10.656 1 98.88 43 GLN B O 1
ATOM 1396 N N . LEU B 1 44 ? 0.57 -12.773 -11.109 1 98.94 44 LEU B N 1
ATOM 1397 C CA . LEU B 1 44 ? -0.743 -12.336 -11.57 1 98.94 44 LEU B CA 1
ATOM 1398 C C . LEU B 1 44 ? -1.14 -13.078 -12.852 1 98.94 44 LEU B C 1
ATOM 1400 O O . LEU B 1 44 ? -2.297 -13.469 -13.008 1 98.94 44 LEU B O 1
ATOM 1404 N N . ASP B 1 45 ? -0.205 -13.211 -13.75 1 98.88 45 ASP B N 1
ATOM 1405 C CA . ASP B 1 45 ? -0.469 -13.953 -14.977 1 98.88 45 ASP B CA 1
ATOM 1406 C C . ASP B 1 45 ? -0.879 -15.391 -14.68 1 98.88 45 ASP B C 1
ATOM 1408 O O . ASP B 1 45 ? -1.817 -15.914 -15.281 1 98.88 45 ASP B O 1
ATOM 1412 N N . ALA B 1 46 ? -0.161 -16.016 -13.742 1 98.88 46 ALA B N 1
ATOM 1413 C CA . ALA B 1 46 ? -0.497 -17.375 -13.336 1 98.88 46 ALA B CA 1
ATOM 1414 C C . ALA B 1 46 ? -1.872 -17.422 -12.68 1 98.88 46 ALA B C 1
ATOM 1416 O O . ALA B 1 46 ? -2.641 -18.359 -12.906 1 98.88 46 ALA B O 1
ATOM 1417 N N . TYR B 1 47 ? -2.156 -16.391 -11.82 1 98.88 47 TYR B N 1
ATOM 1418 C CA . TYR B 1 47 ? -3.465 -16.25 -11.188 1 98.88 47 TYR B CA 1
ATOM 1419 C C . TYR B 1 47 ? -4.57 -16.172 -12.242 1 98.88 47 TYR B C 1
ATOM 1421 O O . TYR B 1 47 ? -5.562 -16.906 -12.148 1 98.88 47 TYR B O 1
ATOM 1429 N N . ASN B 1 48 ? -4.395 -15.391 -1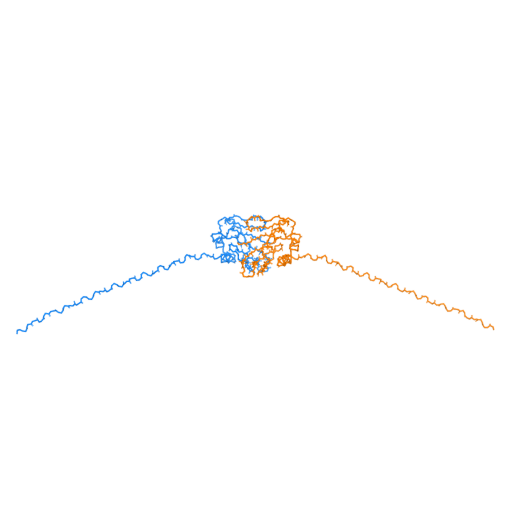3.281 1 98.81 48 ASN B N 1
ATOM 1430 C CA . ASN B 1 48 ? -5.395 -15.172 -14.32 1 98.81 48 ASN B CA 1
ATOM 1431 C C . ASN B 1 48 ? -5.52 -16.375 -15.242 1 98.81 48 ASN B C 1
ATOM 1433 O O . ASN B 1 48 ? -6.59 -16.625 -15.805 1 98.81 48 ASN B O 1
ATOM 1437 N N . ALA B 1 49 ? -4.477 -17.141 -15.297 1 98.5 49 ALA B N 1
ATOM 1438 C CA . ALA B 1 49 ? -4.5 -18.375 -16.094 1 98.5 49 ALA B CA 1
ATOM 1439 C C . ALA B 1 49 ? -5.055 -19.547 -15.273 1 98.5 49 ALA B C 1
ATOM 1441 O O . ALA B 1 49 ? -5.277 -20.625 -15.805 1 98.5 49 ALA B O 1
ATOM 1442 N N . GLN B 1 50 ? -5.191 -19.344 -14.016 1 98.19 50 GLN B N 1
ATOM 1443 C CA . GLN B 1 50 ? -5.582 -20.375 -13.055 1 98.19 50 GLN B CA 1
ATOM 1444 C C . GLN B 1 50 ? -4.613 -21.547 -13.078 1 98.19 50 GLN B C 1
ATOM 1446 O O . GLN B 1 50 ? -5.035 -22.703 -12.984 1 98.19 50 GLN B O 1
ATOM 1451 N N . ASP B 1 51 ? -3.398 -21.188 -13.359 1 98.5 51 ASP B N 1
ATOM 1452 C CA . ASP B 1 51 ? -2.314 -22.156 -13.297 1 98.5 51 ASP B CA 1
ATOM 1453 C C . ASP B 1 51 ? -1.752 -22.25 -11.875 1 98.5 51 ASP B C 1
ATOM 1455 O O . ASP B 1 51 ? -0.805 -21.547 -11.531 1 98.5 51 ASP B O 1
ATOM 1459 N N . LEU B 1 52 ? -2.287 -23.188 -11.117 1 98.62 52 LEU B N 1
ATOM 1460 C CA . LEU B 1 52 ? -2.021 -23.281 -9.688 1 98.62 52 LEU B CA 1
ATOM 1461 C C . LEU B 1 52 ? -0.548 -23.578 -9.422 1 98.62 52 LEU B C 1
ATOM 1463 O O . LEU B 1 52 ? 0.051 -23 -8.516 1 98.62 52 LEU B O 1
ATOM 1467 N N . ASP B 1 53 ? 0.071 -24.453 -10.156 1 98.69 53 ASP B N 1
ATOM 1468 C CA . ASP B 1 53 ? 1.482 -24.781 -9.969 1 98.69 53 ASP B CA 1
ATOM 1469 C C . ASP B 1 53 ? 2.363 -23.562 -10.227 1 98.69 53 ASP B C 1
ATOM 1471 O O . ASP B 1 53 ? 3.236 -23.234 -9.422 1 98.69 53 ASP B O 1
ATOM 1475 N N . ALA B 1 54 ? 2.096 -22.875 -11.328 1 98.75 54 ALA B N 1
ATOM 1476 C CA . ALA B 1 54 ? 2.863 -21.672 -11.648 1 98.75 54 ALA B CA 1
ATOM 1477 C C . ALA B 1 54 ? 2.637 -20.578 -10.602 1 98.75 54 ALA B C 1
ATOM 1479 O O . ALA B 1 54 ? 3.582 -19.906 -10.18 1 98.75 54 ALA B O 1
ATOM 1480 N N . PHE B 1 55 ? 1.37 -20.406 -10.242 1 98.88 55 PHE B N 1
ATOM 1481 C CA . PHE B 1 55 ? 1.001 -19.422 -9.234 1 98.88 55 PHE B CA 1
ATOM 1482 C C . PHE B 1 55 ? 1.776 -19.656 -7.941 1 98.88 55 PHE B C 1
ATOM 1484 O O . PHE B 1 55 ? 2.422 -18.734 -7.43 1 98.88 55 PHE B O 1
ATOM 1491 N N . CYS B 1 56 ? 1.84 -20.875 -7.461 1 98.88 56 CYS B N 1
ATOM 1492 C CA . CYS B 1 56 ? 2.461 -21.219 -6.184 1 98.88 56 CYS B CA 1
ATOM 1493 C C . CYS B 1 56 ? 3.977 -21.078 -6.266 1 98.88 56 CYS B C 1
ATOM 1495 O O . CYS B 1 56 ? 4.633 -20.781 -5.266 1 98.88 56 CYS B O 1
ATOM 1497 N N . ALA B 1 57 ? 4.527 -21.219 -7.422 1 98.69 57 ALA B N 1
ATOM 1498 C CA . ALA B 1 57 ? 5.977 -21.172 -7.613 1 98.69 57 ALA B CA 1
ATOM 1499 C C . ALA B 1 57 ? 6.535 -19.797 -7.293 1 98.69 57 ALA B C 1
ATOM 1501 O O . ALA B 1 57 ? 7.738 -19.641 -7.062 1 98.69 57 ALA B O 1
ATOM 1502 N N . PHE B 1 58 ? 5.703 -18.797 -7.246 1 98.81 58 PHE B N 1
ATOM 1503 C CA . PHE B 1 58 ? 6.164 -17.438 -7.012 1 98.81 58 PHE B CA 1
ATOM 1504 C C . PHE B 1 58 ? 6.262 -17.156 -5.516 1 98.81 58 PHE B C 1
ATOM 1506 O O . PHE B 1 58 ? 6.852 -16.141 -5.109 1 98.81 58 PHE B O 1
ATOM 1513 N N . TYR B 1 59 ? 5.73 -18.016 -4.676 1 98.88 59 TYR B N 1
ATOM 1514 C CA . TYR B 1 59 ? 5.668 -17.766 -3.242 1 98.88 59 TYR B CA 1
ATOM 1515 C C . TYR B 1 59 ? 6.793 -18.469 -2.506 1 98.88 59 TYR B C 1
ATOM 1517 O O . TYR B 1 59 ? 7.215 -19.562 -2.91 1 98.88 59 TYR B O 1
ATOM 1525 N N . ALA B 1 60 ? 7.266 -17.875 -1.427 1 98.81 60 ALA B N 1
ATOM 1526 C CA . ALA B 1 60 ? 8.133 -18.562 -0.474 1 98.81 60 ALA B CA 1
ATOM 1527 C C . ALA B 1 60 ? 7.379 -19.672 0.253 1 98.81 60 ALA B C 1
ATOM 1529 O O . ALA B 1 60 ? 6.152 -19.609 0.375 1 98.81 60 ALA B O 1
ATOM 1530 N N . ASP B 1 61 ? 8.109 -20.578 0.8 1 98.5 61 ASP B N 1
ATOM 1531 C CA . ASP B 1 61 ? 7.508 -21.719 1.479 1 98.5 61 ASP B CA 1
ATOM 1532 C C . ASP B 1 61 ? 6.715 -21.281 2.703 1 98.5 61 ASP B C 1
ATOM 1534 O O . ASP B 1 61 ? 5.691 -21.875 3.041 1 98.5 61 ASP B O 1
ATOM 1538 N N . ASP B 1 62 ? 7.188 -20.219 3.334 1 98.69 62 ASP B N 1
ATOM 1539 C CA . ASP B 1 62 ? 6.547 -19.75 4.555 1 98.69 62 ASP B CA 1
ATOM 1540 C C . ASP B 1 62 ? 5.777 -18.453 4.305 1 98.69 62 ASP B C 1
ATOM 1542 O O . ASP B 1 62 ? 5.574 -17.656 5.227 1 98.69 62 ASP B O 1
ATOM 1546 N N . ALA B 1 63 ? 5.395 -18.188 3.086 1 98.88 63 ALA B N 1
ATOM 1547 C CA . ALA B 1 63 ? 4.703 -16.953 2.717 1 98.88 63 ALA B CA 1
ATOM 1548 C C . ALA B 1 63 ? 3.422 -16.781 3.529 1 98.88 63 ALA B C 1
ATOM 1550 O O . ALA B 1 63 ? 2.82 -17.75 3.971 1 98.88 63 ALA B O 1
ATOM 1551 N N . VAL B 1 64 ? 3.061 -15.508 3.705 1 98.81 64 VAL B N 1
ATOM 1552 C CA . VAL B 1 64 ? 1.901 -15.141 4.512 1 98.81 64 VAL B CA 1
ATOM 1553 C C . VAL B 1 64 ? 0.96 -14.258 3.691 1 98.81 64 VAL B C 1
ATOM 1555 O O . VAL B 1 64 ? 1.408 -13.359 2.977 1 98.81 64 VAL B O 1
ATOM 1558 N N . LEU B 1 65 ? -0.304 -14.516 3.67 1 98.88 65 LEU B N 1
ATOM 1559 C CA . LEU B 1 65 ? -1.373 -13.641 3.209 1 98.88 65 LEU B CA 1
ATOM 1560 C C . LEU B 1 65 ? -2.174 -13.094 4.387 1 98.88 65 LEU B C 1
ATOM 1562 O O . LEU B 1 65 ? -2.59 -13.852 5.266 1 98.88 65 LEU B O 1
ATOM 1566 N N . ALA B 1 66 ? -2.35 -11.82 4.441 1 98.81 66 ALA B N 1
ATOM 1567 C CA . ALA B 1 66 ? -3.025 -11.18 5.566 1 98.81 66 ALA B CA 1
ATOM 1568 C C . ALA B 1 66 ? -3.885 -10.008 5.094 1 98.81 66 ALA B C 1
ATOM 1570 O O . ALA B 1 66 ? -3.729 -9.531 3.967 1 98.81 66 ALA B O 1
ATOM 1571 N N . SER B 1 67 ? -4.875 -9.656 5.938 1 98.38 67 SER B N 1
ATOM 1572 C CA . SER B 1 67 ? -5.488 -8.336 5.801 1 98.38 67 SER B CA 1
ATOM 1573 C C . SER B 1 67 ? -4.555 -7.238 6.289 1 98.38 67 SER B C 1
ATOM 1575 O O . SER B 1 67 ? -3.939 -7.367 7.352 1 98.38 67 SER B O 1
ATOM 1577 N N . TYR B 1 68 ? -4.406 -6.191 5.527 1 98.38 68 TYR B N 1
ATOM 1578 C CA . TYR B 1 68 ? -3.564 -5.082 5.961 1 98.38 68 TYR B CA 1
ATOM 1579 C C . TYR B 1 68 ? -4.027 -4.535 7.305 1 98.38 68 TYR B C 1
ATOM 1581 O O . TYR B 1 68 ? -5.199 -4.18 7.469 1 98.38 68 TYR B O 1
ATOM 1589 N N . GLY B 1 69 ? -3.129 -4.527 8.234 1 94 69 GLY B N 1
ATOM 1590 C CA . GLY B 1 69 ? -3.457 -4.062 9.578 1 94 69 GLY B CA 1
ATOM 1591 C C . GLY B 1 69 ? -4.34 -5.031 10.344 1 94 69 GLY B C 1
ATOM 1592 O O . GLY B 1 69 ? -4.879 -4.688 11.398 1 94 69 GLY B O 1
ATOM 1593 N N . GLY B 1 70 ? -4.523 -6.207 9.773 1 95.06 70 GLY B N 1
ATOM 1594 C CA . GLY B 1 70 ? -5.453 -7.148 10.367 1 95.06 70 GLY B CA 1
ATOM 1595 C C . GLY B 1 70 ? -4.855 -8.523 10.578 1 95.06 70 GLY B C 1
ATOM 1596 O O . GLY B 1 70 ? -3.68 -8.648 10.93 1 95.06 70 GLY B O 1
ATOM 1597 N N . ALA B 1 71 ? -5.715 -9.547 10.406 1 96.19 71 ALA B N 1
ATOM 1598 C CA . ALA B 1 71 ? -5.352 -10.914 10.75 1 96.19 71 ALA B CA 1
ATOM 1599 C C . ALA B 1 71 ? -4.625 -11.602 9.594 1 96.19 71 ALA B C 1
ATOM 1601 O O . ALA B 1 71 ? -4.855 -11.273 8.43 1 96.19 71 ALA B O 1
ATOM 1602 N N . VAL B 1 72 ? -3.764 -12.508 10.016 1 97.94 72 VAL B N 1
ATOM 1603 C CA . VAL B 1 72 ? -3.219 -13.453 9.047 1 97.94 72 VAL B CA 1
ATOM 1604 C C . VAL B 1 72 ? -4.316 -14.422 8.594 1 97.94 72 VAL B C 1
ATOM 1606 O O . VAL B 1 72 ? -4.98 -15.047 9.422 1 97.94 72 VAL B O 1
ATOM 1609 N N . GLN B 1 73 ? -4.512 -14.547 7.309 1 97.94 73 GLN B N 1
ATOM 1610 C CA . GLN B 1 73 ? -5.566 -15.391 6.762 1 97.94 73 GLN B CA 1
ATOM 1611 C C . GLN B 1 73 ? -5.02 -16.734 6.312 1 97.94 73 GLN B C 1
ATOM 1613 O O . GLN B 1 73 ? -5.723 -17.75 6.359 1 97.94 73 GLN B O 1
ATOM 1618 N N . THR B 1 74 ? -3.797 -16.703 5.785 1 98.62 74 THR B N 1
ATOM 1619 C CA . THR B 1 74 ? -3.162 -17.891 5.219 1 98.62 74 THR B CA 1
ATOM 1620 C C . THR B 1 74 ? -1.659 -17.875 5.477 1 98.62 74 THR B C 1
ATOM 1622 O O . THR B 1 74 ? -1.008 -16.844 5.324 1 98.62 74 THR B O 1
ATOM 1625 N N . GLN B 1 75 ? -1.136 -19.047 5.922 1 98.69 75 GLN B N 1
ATOM 1626 C CA . GLN B 1 75 ? 0.295 -19.141 6.195 1 98.69 75 GLN B CA 1
ATOM 1627 C C . GLN B 1 75 ? 0.887 -20.422 5.621 1 98.69 75 GLN B C 1
ATOM 1629 O O . GLN B 1 75 ? 0.429 -21.516 5.938 1 98.69 75 GLN B O 1
ATOM 1634 N N . GLY B 1 76 ? 1.829 -20.141 4.801 1 98.81 76 GLY B N 1
ATOM 1635 C CA . GLY B 1 76 ? 2.537 -21.266 4.211 1 98.81 76 GLY B CA 1
ATOM 1636 C C . GLY B 1 76 ? 2.021 -21.641 2.834 1 98.81 76 GLY B C 1
ATOM 1637 O O . GLY B 1 76 ? 0.839 -21.469 2.537 1 98.81 76 GLY B O 1
ATOM 1638 N N . LEU B 1 77 ? 2.959 -22.203 2.092 1 98.69 77 LEU B N 1
ATOM 1639 C CA . LEU B 1 77 ? 2.676 -22.5 0.692 1 98.69 77 LEU B CA 1
ATOM 1640 C C . LEU B 1 77 ? 1.551 -23.531 0.573 1 98.69 77 LEU B C 1
ATOM 1642 O O . LEU B 1 77 ? 0.698 -23.422 -0.31 1 98.69 77 LEU B O 1
ATOM 1646 N N . ALA B 1 78 ? 1.538 -24.484 1.376 1 98.75 78 ALA B N 1
ATOM 1647 C CA . ALA B 1 78 ? 0.487 -25.5 1.324 1 98.75 78 ALA B CA 1
ATOM 1648 C C . ALA B 1 78 ? -0.889 -24.875 1.533 1 98.75 78 ALA B C 1
ATOM 1650 O O . ALA B 1 78 ? -1.84 -25.188 0.816 1 98.75 78 ALA B O 1
ATOM 1651 N N . ALA B 1 79 ? -0.987 -24 2.496 1 98.88 79 ALA B N 1
ATOM 1652 C CA . ALA B 1 79 ? -2.248 -23.328 2.783 1 98.88 79 ALA B CA 1
ATOM 1653 C C . ALA B 1 79 ? -2.637 -22.375 1.646 1 98.88 79 ALA B C 1
ATOM 1655 O O . ALA B 1 79 ? -3.816 -22.266 1.305 1 98.88 79 ALA B O 1
ATOM 1656 N N . ILE B 1 80 ? -1.697 -21.703 1.086 1 98.88 80 ILE B N 1
ATOM 1657 C CA . ILE B 1 80 ? -1.946 -20.812 -0.042 1 98.88 80 ILE B CA 1
ATOM 1658 C C . ILE B 1 80 ? -2.479 -21.625 -1.228 1 98.88 80 ILE B C 1
ATOM 1660 O O . ILE B 1 80 ? -3.449 -21.219 -1.871 1 98.88 80 ILE B O 1
ATOM 1664 N N . ARG B 1 81 ? -1.857 -22.75 -1.476 1 98.88 81 ARG B N 1
ATOM 1665 C CA . ARG B 1 81 ? -2.318 -23.609 -2.553 1 98.88 81 ARG B CA 1
ATOM 1666 C C . ARG B 1 81 ? -3.754 -24.078 -2.312 1 98.88 81 ARG B C 1
ATOM 1668 O O . ARG B 1 81 ? -4.582 -24.031 -3.223 1 98.88 81 ARG B O 1
ATOM 1675 N N . GLU B 1 82 ? -4.02 -24.5 -1.104 1 98.81 82 GLU B N 1
ATOM 1676 C CA . GLU B 1 82 ? -5.363 -24.953 -0.765 1 98.81 82 GLU B CA 1
ATOM 1677 C C . GLU B 1 82 ? -6.391 -23.844 -0.969 1 98.81 82 GLU B C 1
ATOM 1679 O O . GLU B 1 82 ? -7.445 -24.062 -1.566 1 98.81 82 GLU B O 1
ATOM 1684 N N . ARG B 1 83 ? -6.074 -22.719 -0.484 1 98.75 83 ARG B N 1
ATOM 1685 C CA . ARG B 1 83 ? -6.961 -21.562 -0.605 1 98.75 83 ARG B CA 1
ATOM 1686 C C . ARG B 1 83 ? -7.27 -21.266 -2.066 1 98.75 83 ARG B C 1
ATOM 1688 O O . ARG B 1 83 ? -8.43 -21.047 -2.432 1 98.75 83 ARG B O 1
ATOM 1695 N N . HIS B 1 84 ? -6.297 -21.25 -2.881 1 98.69 84 HIS B N 1
ATOM 1696 C CA . HIS B 1 84 ? -6.496 -20.828 -4.262 1 98.69 84 HIS B CA 1
ATOM 1697 C C . HIS B 1 84 ? -7.047 -21.969 -5.113 1 98.69 84 HIS B C 1
ATOM 1699 O O . HIS B 1 84 ? -7.668 -21.734 -6.152 1 98.69 84 HIS B O 1
ATOM 1705 N N . THR B 1 85 ? -6.809 -23.234 -4.719 1 98.75 85 THR B N 1
ATOM 1706 C CA . THR B 1 85 ? -7.527 -24.344 -5.332 1 98.75 85 THR B CA 1
ATOM 1707 C C . THR B 1 85 ? -9.039 -24.141 -5.215 1 98.75 85 THR B C 1
ATOM 1709 O O . THR B 1 85 ? -9.766 -24.234 -6.203 1 98.75 85 THR B O 1
ATOM 1712 N N . GLY B 1 86 ? -9.422 -23.875 -3.996 1 98.5 86 GLY B N 1
ATOM 1713 C CA . GLY B 1 86 ? -10.836 -23.594 -3.771 1 98.5 86 GLY B CA 1
ATOM 1714 C C . GLY B 1 86 ? -11.336 -22.391 -4.535 1 98.5 86 GLY B C 1
ATOM 1715 O O . GLY B 1 86 ? -12.422 -22.422 -5.121 1 98.5 86 GLY B O 1
ATOM 1716 N N . LEU B 1 87 ? -10.633 -21.297 -4.562 1 97.94 87 LEU B N 1
ATOM 1717 C CA . LEU B 1 87 ? -11.008 -20.047 -5.238 1 97.94 87 LEU B CA 1
ATOM 1718 C C . LEU B 1 87 ? -11.203 -20.281 -6.73 1 97.94 87 LEU B C 1
ATOM 1720 O O . LEU B 1 87 ? -12.203 -19.859 -7.305 1 97.94 87 LEU B O 1
ATOM 1724 N N . PHE B 1 88 ? -10.273 -21 -7.336 1 97.75 88 PHE B N 1
ATOM 1725 C CA . PHE B 1 88 ? -10.32 -21.234 -8.773 1 97.75 88 PHE B CA 1
ATOM 1726 C C . PHE B 1 88 ? -11.461 -22.188 -9.125 1 97.75 88 PHE B C 1
ATOM 1728 O O . PHE B 1 88 ? -12.07 -22.062 -10.188 1 97.75 88 PHE B O 1
ATOM 1735 N N . ALA B 1 89 ? -11.695 -23.125 -8.242 1 98.12 89 ALA B N 1
ATOM 1736 C CA . ALA B 1 89 ? -12.82 -24.031 -8.453 1 98.12 89 ALA B CA 1
ATOM 1737 C C . ALA B 1 89 ? -14.148 -23.281 -8.367 1 98.12 89 ALA B C 1
ATOM 1739 O O . ALA B 1 89 ? -15.055 -23.516 -9.172 1 98.12 89 ALA B O 1
ATOM 1740 N N . GLU B 1 90 ? -14.25 -22.406 -7.445 1 97.56 90 GLU B N 1
ATOM 1741 C CA . GLU B 1 90 ? -15.477 -21.641 -7.23 1 97.56 90 GLU B CA 1
ATOM 1742 C C . GLU B 1 90 ? -15.672 -20.609 -8.328 1 97.56 90 GLU B C 1
ATOM 1744 O O . GLU B 1 90 ? -16.797 -20.312 -8.719 1 97.56 90 GLU B O 1
ATOM 1749 N N . HIS B 1 91 ? -14.633 -20 -8.773 1 97.94 91 HIS B N 1
ATOM 1750 C CA . HIS B 1 91 ? -14.672 -18.938 -9.781 1 97.94 91 HIS B CA 1
ATOM 1751 C C . HIS B 1 91 ? -13.719 -19.25 -10.938 1 97.94 91 HIS B C 1
ATOM 1753 O O . HIS B 1 91 ? -12.68 -18.594 -11.078 1 97.94 91 HIS B O 1
ATOM 1759 N N . PRO B 1 92 ? -14.094 -20.016 -11.836 1 97.06 92 PRO B N 1
ATOM 1760 C CA . PRO B 1 92 ? -13.195 -20.469 -12.898 1 97.06 92 PRO B CA 1
ATOM 1761 C C . PRO B 1 92 ? -12.836 -19.359 -13.883 1 97.06 92 PRO B C 1
ATOM 1763 O O . PRO B 1 92 ? -11.898 -19.5 -14.68 1 97.06 92 PRO B O 1
ATOM 1766 N N . GLN B 1 93 ? -13.586 -18.203 -13.836 1 97.31 93 GLN B N 1
ATOM 1767 C CA . GLN B 1 93 ? -13.297 -17.109 -14.742 1 97.31 93 GLN B CA 1
ATOM 1768 C C . GLN B 1 93 ? -12.797 -15.883 -13.977 1 97.31 93 GLN B C 1
ATOM 1770 O O . GLN B 1 93 ? -12.859 -14.758 -14.484 1 97.31 93 GLN B O 1
ATOM 1775 N N . ASN B 1 94 ? -12.359 -16.188 -12.789 1 97.62 94 ASN B N 1
ATOM 1776 C CA . ASN B 1 94 ? -11.82 -15.117 -11.961 1 97.62 94 ASN B CA 1
ATOM 1777 C C . ASN B 1 94 ? -10.688 -14.375 -12.664 1 97.62 94 ASN B C 1
ATOM 1779 O O . ASN B 1 94 ? -9.828 -15 -13.289 1 97.62 94 ASN B O 1
ATOM 1783 N N . ARG B 1 95 ? -10.711 -12.984 -12.555 1 98.5 95 ARG B N 1
ATOM 1784 C CA . ARG B 1 95 ? -9.695 -12.172 -13.227 1 98.5 95 ARG B CA 1
ATOM 1785 C C . ARG B 1 95 ? -9.359 -10.938 -12.391 1 98.5 95 ARG B C 1
ATOM 1787 O O . ARG B 1 95 ? -10.25 -10.289 -11.836 1 98.5 95 ARG B O 1
ATOM 1794 N N . ALA B 1 96 ? -8.125 -10.672 -12.32 1 98.75 96 ALA B N 1
ATOM 1795 C CA . ALA B 1 96 ? -7.648 -9.438 -11.703 1 98.75 96 ALA B CA 1
ATOM 1796 C C . ALA B 1 96 ? -6.898 -8.578 -12.719 1 98.75 96 ALA B C 1
ATOM 1798 O O . ALA B 1 96 ? -6.066 -9.086 -13.477 1 98.75 96 ALA B O 1
ATOM 1799 N N . GLU B 1 97 ? -7.23 -7.324 -12.758 1 98.69 97 GLU B N 1
ATOM 1800 C CA . GLU B 1 97 ? -6.551 -6.344 -13.594 1 98.69 97 GLU B CA 1
ATOM 1801 C C . GLU B 1 97 ? -5.863 -5.273 -12.75 1 98.69 97 GLU B C 1
ATOM 1803 O O . GLU B 1 97 ? -6.484 -4.684 -11.859 1 98.69 97 GLU B O 1
ATOM 1808 N N . VAL B 1 98 ? -4.617 -5.094 -13.023 1 98.81 98 VAL B N 1
ATOM 1809 C CA . VAL B 1 98 ? -3.879 -4.051 -12.32 1 98.81 98 VAL B CA 1
ATOM 1810 C C . VAL B 1 98 ? -4.234 -2.684 -12.898 1 98.81 98 VAL B C 1
ATOM 1812 O O . VAL B 1 98 ? -3.979 -2.414 -14.07 1 98.81 98 VAL B O 1
ATOM 1815 N N . GLN B 1 99 ? -4.742 -1.847 -12.07 1 98.31 99 GLN B N 1
ATOM 1816 C CA . GLN B 1 99 ? -5.031 -0.477 -12.477 1 98.31 99 GLN B CA 1
ATOM 1817 C C . GLN B 1 99 ? -3.805 0.417 -12.312 1 98.31 99 GLN B C 1
ATOM 1819 O O . GLN B 1 99 ? -3.539 1.274 -13.156 1 98.31 99 GLN B O 1
ATOM 1824 N N . HIS B 1 100 ? -3.123 0.25 -11.242 1 97.88 100 HIS B N 1
ATOM 1825 C CA . HIS B 1 100 ? -1.882 0.948 -10.922 1 97.88 100 HIS B CA 1
ATOM 1826 C C . HIS B 1 100 ? -0.928 0.049 -10.148 1 97.88 100 HIS B C 1
ATOM 1828 O O . HIS B 1 100 ? -1.363 -0.76 -9.32 1 97.88 100 HIS B O 1
ATOM 1834 N N . ARG B 1 101 ? 0.385 0.227 -10.484 1 98.81 101 ARG B N 1
ATOM 1835 C CA . ARG B 1 101 ? 1.421 -0.49 -9.75 1 98.81 101 ARG B CA 1
ATOM 1836 C C . ARG B 1 101 ? 2.484 0.47 -9.227 1 98.81 101 ARG B C 1
ATOM 1838 O O . ARG B 1 101 ? 2.969 1.331 -9.961 1 98.81 101 ARG B O 1
ATOM 1845 N N . ILE B 1 102 ? 2.73 0.308 -7.953 1 98.81 102 ILE B N 1
ATOM 1846 C CA . ILE B 1 102 ? 3.809 1.032 -7.289 1 98.81 102 ILE B CA 1
ATOM 1847 C C . ILE B 1 102 ? 4.93 0.065 -6.922 1 98.81 102 ILE B C 1
ATOM 1849 O O . ILE B 1 102 ? 4.676 -1.022 -6.398 1 98.81 102 ILE B O 1
ATOM 1853 N N . VAL B 1 103 ? 6.172 0.45 -7.293 1 98.75 103 VAL B N 1
ATOM 1854 C CA . VAL B 1 103 ? 7.332 -0.34 -6.895 1 98.75 103 VAL B CA 1
ATOM 1855 C C . VAL B 1 103 ? 8.297 0.526 -6.086 1 98.75 103 VAL B C 1
ATOM 1857 O O . VAL B 1 103 ? 8.742 1.578 -6.551 1 98.75 103 VAL B O 1
ATOM 1860 N N . VAL B 1 104 ? 8.531 0.098 -4.879 1 98.5 104 VAL B N 1
ATOM 1861 C CA . VAL B 1 104 ? 9.539 0.722 -4.031 1 98.5 104 VAL B CA 1
ATOM 1862 C C . VAL B 1 104 ? 10.406 -0.354 -3.389 1 98.5 104 VAL B C 1
ATOM 1864 O O . VAL B 1 104 ? 9.953 -1.098 -2.518 1 98.5 104 VAL B O 1
ATOM 1867 N N . GLY B 1 105 ? 11.633 -0.444 -3.84 1 96.56 105 GLY B N 1
ATOM 1868 C CA . GLY B 1 105 ? 12.492 -1.51 -3.359 1 96.56 105 GLY B CA 1
ATOM 1869 C C . GLY B 1 105 ? 11.938 -2.896 -3.633 1 96.56 105 GLY B C 1
ATOM 1870 O O . GLY B 1 105 ? 11.609 -3.223 -4.773 1 96.56 105 GLY B O 1
ATOM 1871 N N . GLN B 1 106 ? 11.766 -3.652 -2.576 1 97.88 106 GLN B N 1
ATOM 1872 C CA . GLN B 1 106 ? 11.297 -5.031 -2.691 1 97.88 106 GLN B CA 1
ATOM 1873 C C . GLN B 1 106 ? 9.82 -5.137 -2.34 1 97.88 106 GLN B C 1
ATOM 1875 O O . GLN B 1 106 ? 9.352 -6.195 -1.908 1 97.88 106 GLN B O 1
ATOM 1880 N N . THR B 1 107 ? 9.211 -4.031 -2.471 1 98.88 107 THR B N 1
ATOM 1881 C CA . THR B 1 107 ? 7.766 -4.004 -2.264 1 98.88 107 THR B CA 1
ATOM 1882 C C . THR B 1 107 ? 7.043 -3.574 -3.537 1 98.88 107 THR B C 1
ATOM 1884 O O . THR B 1 107 ? 7.457 -2.617 -4.195 1 98.88 107 THR B O 1
ATOM 1887 N N . VAL B 1 108 ? 6.027 -4.262 -3.893 1 98.94 108 VAL B N 1
ATOM 1888 C CA . VAL B 1 108 ? 5.141 -3.936 -5.004 1 98.94 108 VAL B CA 1
ATOM 1889 C C . VAL B 1 108 ? 3.711 -3.773 -4.496 1 98.94 108 VAL B C 1
ATOM 1891 O O . VAL B 1 108 ? 3.221 -4.605 -3.729 1 98.94 108 VAL B O 1
ATOM 1894 N N . ILE B 1 109 ? 3.043 -2.707 -4.859 1 98.94 109 ILE B N 1
ATOM 1895 C CA . ILE B 1 109 ? 1.656 -2.449 -4.488 1 98.94 109 ILE B CA 1
ATOM 1896 C C . ILE B 1 109 ? 0.792 -2.373 -5.746 1 98.94 109 ILE B C 1
ATOM 1898 O O . ILE B 1 109 ? 1.007 -1.512 -6.602 1 98.94 109 ILE B O 1
ATOM 1902 N N . ASP B 1 110 ? -0.172 -3.24 -5.859 1 98.94 110 ASP B N 1
ATOM 1903 C CA . ASP B 1 110 ? -1.089 -3.27 -6.996 1 98.94 110 ASP B CA 1
ATOM 1904 C C . ASP B 1 110 ? -2.488 -2.818 -6.582 1 98.94 110 ASP B C 1
ATOM 1906 O O . ASP B 1 110 ? -3.047 -3.328 -5.609 1 98.94 110 ASP B O 1
ATOM 1910 N N . HIS B 1 111 ? -2.984 -1.843 -7.234 1 98.94 111 HIS B N 1
ATOM 1911 C CA . HIS B 1 111 ? -4.426 -1.623 -7.27 1 98.94 111 HIS B CA 1
ATOM 1912 C C . HIS B 1 111 ? -5.102 -2.553 -8.273 1 98.94 111 HIS B C 1
ATOM 1914 O O . HIS B 1 111 ? -4.934 -2.396 -9.484 1 98.94 111 HIS B O 1
ATOM 1920 N N . GLU B 1 112 ? -5.867 -3.439 -7.719 1 98.81 112 GLU B N 1
ATOM 1921 C CA . GLU B 1 112 ? -6.445 -4.461 -8.586 1 98.81 112 GLU B CA 1
ATOM 1922 C C . GLU B 1 112 ? -7.965 -4.32 -8.672 1 98.81 112 GLU B C 1
ATOM 1924 O O . GLU B 1 112 ? -8.625 -4.039 -7.664 1 98.81 112 GLU B O 1
ATOM 1929 N N . PHE B 1 113 ? -8.492 -4.453 -9.875 1 98.69 113 PHE B N 1
ATOM 1930 C CA . PHE B 1 113 ? -9.914 -4.652 -10.125 1 98.69 113 PHE B CA 1
ATOM 1931 C C . PHE B 1 113 ? -10.211 -6.125 -10.391 1 98.69 113 PHE B C 1
ATOM 1933 O O . PHE B 1 113 ? -9.773 -6.68 -11.398 1 98.69 113 PHE B O 1
ATOM 1940 N N . VAL B 1 114 ? -10.945 -6.766 -9.461 1 98.75 114 VAL B N 1
ATOM 1941 C CA . VAL B 1 114 ? -11.18 -8.203 -9.523 1 98.75 114 VAL B CA 1
ATOM 1942 C C . VAL B 1 114 ? -12.609 -8.477 -9.992 1 98.75 114 VAL B C 1
ATOM 1944 O O . VAL B 1 114 ? -13.555 -7.844 -9.523 1 98.75 114 VAL B O 1
ATOM 1947 N N . THR B 1 115 ? -12.688 -9.32 -10.969 1 98.44 115 THR B N 1
ATOM 1948 C CA . THR B 1 115 ? -13.961 -9.828 -11.469 1 98.44 115 THR B CA 1
ATOM 1949 C C . THR B 1 115 ? -14.055 -11.336 -11.273 1 98.44 115 THR B C 1
ATOM 1951 O O . THR B 1 115 ? -13.219 -12.086 -11.766 1 98.44 115 THR B O 1
ATOM 1954 N N . ARG B 1 116 ? -15.062 -11.734 -10.602 1 98.12 116 ARG B N 1
ATOM 1955 C CA . ARG B 1 116 ? -15.164 -13.148 -10.273 1 98.12 116 ARG B CA 1
ATOM 1956 C C . ARG B 1 116 ? -15.648 -13.953 -11.477 1 98.12 116 ARG B C 1
ATOM 1958 O O . ARG B 1 116 ? -15.312 -15.133 -11.625 1 98.12 116 ARG B O 1
ATOM 1965 N N . SER B 1 117 ? -16.531 -13.297 -12.297 1 96.81 117 SER B N 1
ATOM 1966 C CA . SER B 1 117 ? -17.047 -13.805 -13.562 1 96.81 117 SER B CA 1
ATOM 1967 C C . SER B 1 117 ? -17.625 -12.68 -14.422 1 96.81 117 SER B C 1
ATOM 1969 O O . SER B 1 117 ? -17.875 -11.586 -13.922 1 96.81 117 SER B O 1
ATOM 1971 N N . PRO B 1 118 ? -17.625 -12.93 -15.688 1 94.62 118 PRO B N 1
ATOM 1972 C CA . PRO B 1 118 ? -18.297 -11.914 -16.5 1 94.62 118 PRO B CA 1
ATOM 1973 C C . PRO B 1 118 ? -19.688 -11.555 -15.969 1 94.62 118 PRO B C 1
ATOM 1975 O O . PRO B 1 118 ? -20.547 -12.422 -15.867 1 94.62 118 PRO B O 1
ATOM 1978 N N . GLY B 1 119 ? -19.875 -10.297 -15.648 1 95.81 119 GLY B N 1
ATOM 1979 C CA . GLY B 1 119 ? -21.156 -9.844 -15.117 1 95.81 119 GLY B CA 1
ATOM 1980 C C . GLY B 1 119 ? -21.328 -10.164 -13.648 1 95.81 119 GLY B C 1
ATOM 1981 O O . GLY B 1 119 ? -22.375 -9.844 -13.062 1 95.81 119 GLY B O 1
ATOM 1982 N N . GLY B 1 120 ? -20.375 -10.812 -13.102 1 96.81 120 GLY B N 1
ATOM 1983 C CA . GLY B 1 120 ? -20.453 -11.195 -11.703 1 96.81 120 GLY B CA 1
ATOM 1984 C C . GLY B 1 120 ? -19.906 -10.148 -10.758 1 96.81 120 GLY B C 1
ATOM 1985 O O . GLY B 1 120 ? -19.797 -8.977 -11.117 1 96.81 120 GLY B O 1
ATOM 1986 N N . GLU B 1 121 ? -19.609 -10.586 -9.586 1 97.5 121 GLU B N 1
ATOM 1987 C CA . GLU B 1 121 ? -19.094 -9.719 -8.531 1 97.5 121 GLU B CA 1
ATOM 1988 C C . GLU B 1 121 ? -17.797 -9.047 -8.969 1 97.5 121 GLU B C 1
ATOM 1990 O O . GLU B 1 121 ? -16.938 -9.68 -9.594 1 97.5 121 GLU B O 1
ATOM 1995 N N . THR B 1 122 ? -17.703 -7.742 -8.695 1 98.31 122 THR B N 1
ATOM 1996 C CA . THR B 1 122 ? -16.484 -6.992 -8.914 1 98.31 122 THR B CA 1
ATOM 1997 C C . THR B 1 122 ? -16.109 -6.191 -7.672 1 98.31 122 THR B C 1
ATOM 1999 O O . THR B 1 122 ? -16.969 -5.801 -6.891 1 98.31 122 THR B O 1
ATOM 2002 N N . PHE B 1 123 ? -14.82 -6.051 -7.48 1 98.25 123 PHE B N 1
ATOM 2003 C CA . PHE B 1 123 ? -14.375 -5.203 -6.383 1 98.25 123 PHE B CA 1
ATOM 2004 C C . PHE B 1 123 ? -12.945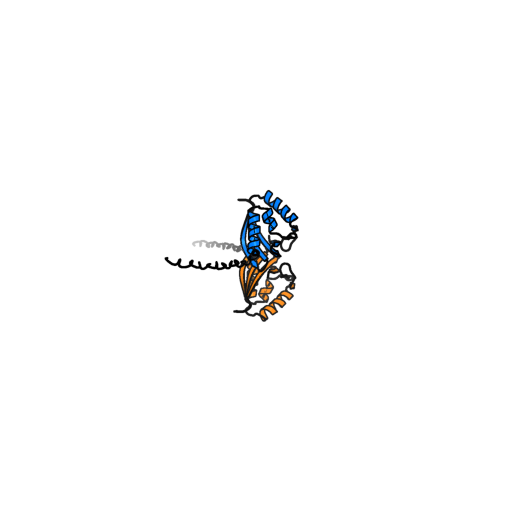 -4.723 -6.617 1 98.25 123 PHE B C 1
ATOM 2006 O O . PHE B 1 123 ? -12.227 -5.285 -7.445 1 98.25 123 PHE B O 1
ATOM 2013 N N . HIS B 1 124 ? -12.57 -3.68 -5.949 1 98.38 124 HIS B N 1
ATOM 2014 C CA . HIS B 1 124 ? -11.203 -3.191 -5.906 1 98.38 124 HIS B CA 1
ATOM 2015 C C . HIS B 1 124 ? -10.477 -3.689 -4.66 1 98.38 124 HIS B C 1
ATOM 2017 O O . HIS B 1 124 ? -11.07 -3.791 -3.588 1 98.38 124 HIS B O 1
ATOM 2023 N N . VAL B 1 125 ? -9.234 -3.959 -4.832 1 98.75 125 VAL B N 1
ATOM 2024 C CA . VAL B 1 125 ? -8.344 -4.344 -3.742 1 98.75 125 VAL B CA 1
ATOM 2025 C C . VAL B 1 125 ? -6.941 -3.793 -4 1 98.75 125 VAL B C 1
ATOM 2027 O O . VAL B 1 125 ? -6.52 -3.658 -5.152 1 98.75 125 VAL B O 1
ATOM 2030 N N . ALA B 1 126 ? -6.309 -3.359 -2.979 1 98.94 126 ALA B N 1
ATOM 2031 C CA . ALA B 1 126 ? -4.863 -3.172 -3.088 1 98.94 126 ALA B CA 1
ATOM 2032 C C . ALA B 1 126 ? -4.109 -4.344 -2.465 1 98.94 126 ALA B C 1
ATOM 2034 O O . ALA B 1 126 ? -4.391 -4.738 -1.332 1 98.94 126 ALA B O 1
ATOM 2035 N N . ALA B 1 127 ? -3.24 -4.969 -3.188 1 98.94 127 ALA B N 1
ATOM 2036 C CA . ALA B 1 127 ? -2.344 -6.016 -2.707 1 98.94 127 ALA B CA 1
ATOM 2037 C C . ALA B 1 127 ? -0.926 -5.48 -2.521 1 98.94 127 ALA B C 1
ATOM 2039 O O . ALA B 1 127 ? -0.327 -4.953 -3.463 1 98.94 127 ALA B O 1
ATOM 2040 N N . ILE B 1 128 ? -0.428 -5.535 -1.333 1 98.94 128 ILE B N 1
ATOM 2041 C CA . ILE B 1 128 ? 0.937 -5.133 -1.014 1 98.94 128 ILE B CA 1
ATOM 2042 C C . ILE B 1 128 ? 1.832 -6.363 -0.92 1 98.94 128 ILE B C 1
ATOM 2044 O O . ILE B 1 128 ? 1.709 -7.16 0.015 1 98.94 128 ILE B O 1
ATOM 2048 N N . TYR B 1 129 ? 2.756 -6.52 -1.855 1 98.94 129 TYR B N 1
ATOM 2049 C CA . TYR B 1 129 ? 3.664 -7.656 -1.914 1 98.94 129 TYR B CA 1
ATOM 2050 C C . TYR B 1 129 ? 5.023 -7.305 -1.321 1 98.94 129 TYR B C 1
ATOM 2052 O O . TYR B 1 129 ? 5.664 -6.348 -1.757 1 98.94 129 TYR B O 1
ATOM 2060 N N . THR B 1 130 ? 5.41 -8.039 -0.353 1 98.88 130 THR B N 1
ATOM 2061 C CA . THR B 1 130 ? 6.777 -7.98 0.152 1 98.88 130 THR B CA 1
ATOM 2062 C C . THR B 1 130 ? 7.605 -9.148 -0.39 1 98.88 130 THR B C 1
ATOM 2064 O O . THR B 1 130 ? 7.234 -10.312 -0.217 1 98.88 130 THR B O 1
ATOM 2067 N N . LEU B 1 131 ? 8.672 -8.828 -1.055 1 98.75 131 LEU B N 1
ATOM 2068 C CA . LEU B 1 131 ? 9.484 -9.844 -1.715 1 98.75 131 LEU B CA 1
ATOM 2069 C C . LEU B 1 131 ? 10.789 -10.07 -0.958 1 98.75 131 LEU B C 1
ATOM 2071 O O . LEU B 1 131 ? 11.367 -9.125 -0.404 1 98.75 131 LEU B O 1
ATOM 2075 N N . ALA B 1 132 ? 11.164 -11.258 -0.912 1 97.94 132 ALA B N 1
ATOM 2076 C CA . ALA B 1 132 ? 12.438 -11.672 -0.328 1 97.94 132 ALA B CA 1
ATOM 2077 C C . ALA B 1 132 ? 12.984 -12.914 -1.022 1 97.94 132 ALA B C 1
ATOM 2079 O O . ALA B 1 132 ? 12.258 -13.891 -1.22 1 97.94 132 ALA B O 1
ATOM 2080 N N . GLY B 1 133 ? 14.258 -12.852 -1.409 1 96.38 133 GLY B N 1
ATOM 2081 C CA . GLY B 1 133 ? 14.883 -14.016 -2.004 1 96.38 133 GLY B CA 1
ATOM 2082 C C . GLY B 1 133 ? 14.266 -14.414 -3.33 1 96.38 133 GLY B C 1
ATOM 2083 O O . GLY B 1 133 ? 14.148 -15.602 -3.635 1 96.38 133 GLY B O 1
ATOM 2084 N N . GLY B 1 134 ? 13.758 -13.461 -4.012 1 97.25 134 GLY B N 1
ATOM 2085 C CA . GLY B 1 134 ? 13.211 -13.719 -5.336 1 97.25 134 GLY B CA 1
ATOM 2086 C C . GLY B 1 134 ? 11.836 -14.367 -5.297 1 97.25 134 GLY B C 1
ATOM 2087 O O . GLY B 1 134 ? 11.398 -14.961 -6.285 1 97.25 134 GLY B O 1
ATOM 2088 N N . LYS B 1 135 ? 11.211 -14.297 -4.125 1 98.69 135 LYS B N 1
ATOM 2089 C CA . LYS B 1 135 ? 9.883 -14.859 -3.922 1 98.69 135 LYS B CA 1
ATOM 2090 C C . LYS B 1 135 ? 8.961 -13.859 -3.229 1 98.69 135 LYS B C 1
ATOM 2092 O O . LYS B 1 135 ? 9.422 -12.852 -2.695 1 98.69 135 LYS B O 1
ATOM 2097 N N . ILE B 1 136 ? 7.691 -14.133 -3.346 1 98.88 136 ILE B N 1
ATOM 2098 C CA . ILE B 1 136 ? 6.727 -13.398 -2.533 1 98.88 136 ILE B CA 1
ATOM 2099 C C . ILE B 1 136 ? 6.715 -13.961 -1.113 1 98.88 136 ILE B C 1
ATOM 2101 O O . ILE B 1 136 ? 6.359 -15.125 -0.901 1 98.88 136 ILE B O 1
ATOM 2105 N N . ALA B 1 137 ? 7.117 -13.117 -0.165 1 98.88 137 ALA B N 1
ATOM 2106 C CA . ALA B 1 137 ? 7.188 -13.555 1.229 1 98.88 137 ALA B CA 1
ATOM 2107 C C . ALA B 1 137 ? 5.891 -13.234 1.967 1 98.88 137 ALA B C 1
ATOM 2109 O O . ALA B 1 137 ? 5.523 -13.922 2.918 1 98.88 137 ALA B O 1
ATOM 2110 N N . ARG B 1 138 ? 5.266 -12.164 1.548 1 98.88 138 ARG B N 1
ATOM 2111 C CA . ARG B 1 138 ? 4.059 -11.719 2.236 1 98.88 138 ARG B CA 1
ATOM 2112 C C . ARG B 1 138 ? 3.166 -10.906 1.309 1 98.88 138 ARG B C 1
ATOM 2114 O O . ARG B 1 138 ? 3.662 -10.164 0.454 1 98.88 138 ARG B O 1
ATOM 2121 N N . VAL B 1 139 ? 1.86 -11.023 1.414 1 98.94 139 VAL B N 1
ATOM 2122 C CA . VAL B 1 139 ? 0.877 -10.164 0.763 1 98.94 139 VAL B CA 1
ATOM 2123 C C . VAL B 1 139 ? -0.099 -9.617 1.802 1 98.94 139 VAL B C 1
ATOM 2125 O O . VAL B 1 139 ? -0.673 -10.375 2.584 1 98.94 139 VAL B O 1
ATOM 2128 N N . ASP B 1 140 ? -0.217 -8.352 1.892 1 98.88 140 ASP B N 1
ATOM 2129 C CA . ASP B 1 140 ? -1.251 -7.691 2.68 1 98.88 140 ASP B CA 1
ATOM 2130 C C . ASP B 1 140 ? -2.324 -7.086 1.778 1 98.88 140 ASP B C 1
ATOM 2132 O O . ASP B 1 140 ? -2.016 -6.332 0.854 1 98.88 140 ASP B O 1
ATOM 2136 N N . PHE B 1 141 ? -3.559 -7.406 2.018 1 98.88 141 PHE B N 1
ATOM 2137 C CA . PHE B 1 141 ? -4.668 -6.941 1.192 1 98.88 141 PHE B CA 1
ATOM 2138 C C . PHE B 1 141 ? -5.41 -5.801 1.875 1 98.88 141 PHE B C 1
ATOM 2140 O O . PHE B 1 141 ? -5.785 -5.906 3.045 1 98.88 141 PHE B O 1
ATOM 2147 N N . VAL B 1 142 ? -5.543 -4.734 1.207 1 98.62 142 VAL B N 1
ATOM 2148 C CA . VAL B 1 142 ? -6.418 -3.637 1.604 1 98.62 142 VAL B CA 1
ATOM 2149 C C . VAL B 1 142 ? -7.77 -3.773 0.909 1 98.62 142 VAL B C 1
ATOM 2151 O O . VAL B 1 142 ? -7.84 -3.828 -0.322 1 98.62 142 VAL B O 1
ATOM 2154 N N . LYS B 1 143 ? -8.82 -3.801 1.692 1 94.19 143 LYS B N 1
ATOM 2155 C CA . LYS B 1 143 ? -10.156 -3.975 1.119 1 94.19 143 LYS B CA 1
ATOM 2156 C C . LYS B 1 143 ? -11.109 -2.885 1.603 1 94.19 143 LYS B C 1
ATOM 2158 O O . LYS B 1 143 ? -10.938 -2.348 2.699 1 94.19 143 LYS B O 1
#

Radius of gyration: 37.74 Å; Cα contacts (8 Å, |Δi|>4): 463; chains: 2; bounding box: 163×115×89 Å

Nearest PDB structures (foldseek):
  3ff2-assembly1_A-2  TM=9.455E-01  e=4.067E-12  Novosphingobium aromaticivorans DSM 12444
  4hvn-assembly1_B  TM=8.382E-01  e=1.042E-06  Catenulispora acidiphila DSM 44928
  3gzb-assembly4_G  TM=7.950E-01  e=4.943E-06  Shewanella putrefaciens CN-32
  3lza-assembly2_C  TM=7.699E-01  e=5.958E-06  Shewanella denitrificans OS217
  5iep-assembly1_A  TM=6.196E-01  e=1.828E-05  synthetic construct

Secondary structure (DSSP, 8-state):
----PPP----------------------------HHHHHHHHHHHHHHT-HHHHHHTEEEEEEEEETTS-EEEESHHHHHHHHHHHHHH-TT-EEEEEEEEEETTEEEEEEEEESSTTS-EEEEEEEEEEETTEEEEEEEE-/-----------------------------------HHHHHHHHHHHHHHT-HHHHHHTEEEEEEEEETTS-EEEESHHHHHHHHHHHHHH-TT-EEEEEEEEEETTEEEEEEEEESSTTS-EEEEEEEEEEETTEEEEEEEE-

Solvent-accessible surface area (backbone atoms only — not comparable to full-atom values): 16426 Å² total; per-residue (Å²): 139,83,78,78,81,85,85,83,81,79,80,80,78,76,80,76,80,76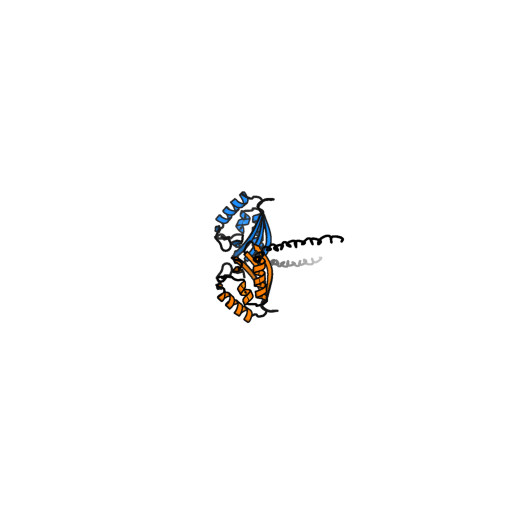,76,78,75,72,71,74,77,63,74,74,69,65,80,76,73,65,50,62,67,53,47,52,49,50,32,50,51,19,53,53,64,64,35,63,70,62,28,53,68,40,44,30,68,73,16,35,37,27,40,58,97,57,56,78,76,38,66,20,42,70,45,47,49,53,53,48,52,52,48,43,69,76,28,79,58,34,39,71,42,77,76,46,78,47,78,41,76,52,31,39,37,33,37,29,46,36,30,42,30,92,94,48,60,69,50,68,36,34,41,37,36,37,48,52,94,90,19,36,39,32,36,30,38,41,96,137,82,79,82,80,84,83,82,81,78,79,80,79,75,82,75,79,75,76,77,74,72,71,72,77,65,72,74,68,66,80,75,72,67,50,62,69,53,47,53,49,49,32,50,51,20,51,52,65,63,34,62,70,61,29,53,69,39,43,30,69,75,17,35,36,26,39,56,97,58,56,78,76,36,64,21,42,72,45,48,50,53,53,49,52,52,48,41,68,76,28,78,58,34,39,70,43,74,77,44,76,46,78,40,77,52,31,42,37,33,36,28,45,36,31,42,29,93,93,48,61,68,50,68,36,34,43,39,35,37,47,52,94,88,18,37,39,32,35,31,38,40,98

Organism: Phenylobacterium zucineum (strain HLK1) (NCBI:txid450851)